Protein AF-A0A0D2MNH7-F1 (afdb_monomer_lite)

pLDDT: mean 77.69, std 18.6, range [32.16, 97.75]

Secondary structure (DSSP, 8-state):
-HHHHHHHGGGGSTT-TTHHHHHHHHHHHHHHHHHHHHHHHHHH--SSS--SSTTTTT--S---PPPPPPPPHHHHHHHHHTT---HHHHHHHHHHHHHHHHHHHHHHHHHHHHHHHHHHTTT-HHHHHHHHHHHHHHHHHHHHHHHHHHHHIIIII--HHHHHHHHHHHTTSPP-HHHHHHHHHHHHHHHHHTT--PPP------------------------

Sequence (224 aa):
MVAIAGCQLPRLCPGAPDQGYAQQRLEEARRDLLEFAAATVIACGHAGAPSPISAVALTPLDDRGPATPRADKAHWAHAVEQLVLEPHQEERLMAVLELSRARATRAAKEREALLRLCAERAGDAAAQEELVEEVGRVQRCYAAGNAACLLALYGSVFTAQQLAAFAVGSWPYAVSQTALLDVLLERRQQASGGQERPGGAHAAPAATGSDTTGTRGALAGGKH

Radius of gyration: 28.33 Å; chains: 1; bounding box: 70×68×80 Å

Foldseek 3Di:
DVVLCVVLVVCCDPPRPCNVVSVVSVVVVVVVVLVVVLVLLLQFDDPDDGPPSDVPRPDDDDPDDDDDDDDDLVLLLQLLVLLVFDPVLLVVLLVLLVVLVVLSVVLNVVLVVLVVVLVVCVVPPVSNVVSVVVNVVSSVSNSVSVSVSVCCCDVPRGDPSSVVSSCVSQPPHGRDSVSSNVSSVVVVVCVVVVVPPPDDPPPDPDDDDDDDDDDDDDDDDDDD

Organism: NCBI:txid145388

Structure (mmCIF, N/CA/C/O backbone):
data_AF-A0A0D2MNH7-F1
#
_entry.id   AF-A0A0D2MNH7-F1
#
loop_
_atom_site.group_PDB
_atom_site.id
_atom_site.type_symbol
_atom_site.label_atom_id
_atom_site.label_alt_id
_atom_site.label_comp_id
_atom_site.label_asym_id
_atom_site.label_entity_id
_atom_site.label_seq_id
_atom_site.pdbx_PDB_ins_code
_atom_site.Cartn_x
_atom_site.Cartn_y
_atom_site.Cartn_z
_atom_site.occupancy
_atom_site.B_iso_or_equiv
_atom_site.auth_seq_id
_atom_site.auth_comp_id
_atom_site.auth_asym_id
_atom_site.auth_atom_id
_atom_site.pdbx_PDB_model_num
ATOM 1 N N . MET A 1 1 ? 0.310 -21.380 14.085 1.00 52.34 1 MET A N 1
ATOM 2 C CA . MET A 1 1 ? 0.505 -20.249 15.024 1.00 52.34 1 MET A CA 1
ATOM 3 C C . MET A 1 1 ? -0.668 -20.008 15.970 1.00 52.34 1 MET A C 1
ATOM 5 O O . MET A 1 1 ? -0.408 -19.895 17.159 1.00 52.34 1 MET A O 1
ATOM 9 N N . VAL A 1 2 ? -1.930 -20.001 15.511 1.00 42.38 2 VAL A N 1
ATOM 10 C CA . VAL A 1 2 ? -3.120 -19.814 16.383 1.00 42.38 2 VAL A CA 1
ATOM 11 C C . VAL A 1 2 ? -3.150 -20.796 17.570 1.00 42.38 2 VAL A C 1
ATOM 13 O O . VAL A 1 2 ? -3.432 -20.398 18.696 1.00 42.38 2 VAL A O 1
ATOM 16 N N . ALA A 1 3 ? -2.733 -22.049 17.355 1.00 54.75 3 ALA A N 1
ATOM 17 C CA . ALA A 1 3 ? -2.627 -23.058 18.413 1.00 54.75 3 ALA A CA 1
ATOM 18 C C . ALA A 1 3 ? -1.533 -22.772 19.466 1.00 54.75 3 ALA A C 1
ATOM 20 O O . ALA A 1 3 ? -1.668 -23.184 20.610 1.00 54.75 3 ALA A O 1
ATOM 21 N N . ILE A 1 4 ? -0.457 -22.056 19.113 1.00 58.03 4 ILE A N 1
ATOM 22 C CA . ILE A 1 4 ? 0.627 -21.740 20.060 1.00 58.03 4 ILE A CA 1
ATOM 23 C C . ILE A 1 4 ? 0.182 -20.611 20.993 1.00 58.03 4 ILE A C 1
ATOM 25 O O . ILE A 1 4 ? 0.368 -20.718 22.199 1.00 58.03 4 ILE A O 1
ATOM 29 N N . ALA A 1 5 ? -0.476 -19.574 20.468 1.00 61.44 5 ALA A N 1
ATOM 30 C CA . ALA A 1 5 ? -0.979 -18.477 21.293 1.00 61.44 5 ALA A CA 1
ATOM 31 C C . ALA A 1 5 ? -2.037 -18.951 22.306 1.00 61.44 5 ALA A C 1
ATOM 33 O O . ALA A 1 5 ? -1.953 -18.609 23.483 1.00 61.44 5 ALA A O 1
ATOM 34 N N . GLY A 1 6 ? -2.974 -19.809 21.881 1.00 66.88 6 GLY A N 1
ATOM 35 C CA . GLY A 1 6 ? -4.031 -20.326 22.757 1.00 66.88 6 GLY A CA 1
ATOM 36 C C . GLY A 1 6 ? -3.514 -21.123 23.961 1.00 66.88 6 GLY A C 1
ATOM 37 O O . GLY A 1 6 ? -4.046 -20.987 25.058 1.00 66.88 6 GLY A O 1
ATOM 38 N N . CYS A 1 7 ? -2.443 -21.904 23.788 1.00 74.81 7 CYS A N 1
ATOM 39 C CA . CYS A 1 7 ? -1.886 -22.736 24.860 1.00 74.81 7 CYS A CA 1
ATOM 40 C C . CYS A 1 7 ? -0.933 -21.980 25.799 1.00 74.81 7 CYS A C 1
ATOM 42 O O . CYS A 1 7 ? -0.718 -22.418 26.928 1.00 74.81 7 CYS A O 1
ATOM 44 N N . GLN A 1 8 ? -0.327 -20.882 25.336 1.00 75.44 8 GLN A N 1
ATOM 45 C CA . GLN A 1 8 ? 0.697 -20.152 26.094 1.00 75.44 8 GLN A CA 1
ATOM 46 C C . GLN A 1 8 ? 0.121 -18.984 26.903 1.00 75.44 8 GLN A C 1
ATOM 48 O O . GLN A 1 8 ? 0.648 -18.669 27.965 1.00 75.44 8 GLN A O 1
ATOM 53 N N . LEU A 1 9 ? -0.986 -18.376 26.460 1.00 75.00 9 LEU A N 1
ATOM 54 C CA . LEU A 1 9 ? -1.601 -17.228 27.141 1.00 75.00 9 LEU A CA 1
ATOM 55 C C . LEU A 1 9 ? -1.977 -17.492 28.617 1.00 75.00 9 LEU A C 1
ATOM 57 O O . LEU A 1 9 ? -1.638 -16.652 29.449 1.00 75.00 9 LEU A O 1
ATOM 61 N N . PRO A 1 10 ? -2.576 -18.640 29.002 1.00 79.94 10 PRO A N 1
ATOM 62 C CA . PRO A 1 10 ? -2.857 -18.929 30.414 1.00 79.94 10 PRO A CA 1
ATOM 63 C C . PRO A 1 10 ? -1.594 -19.113 31.270 1.00 79.94 10 PRO A C 1
ATOM 65 O O . PRO A 1 10 ? -1.636 -18.956 32.487 1.00 79.94 10 PRO A O 1
ATOM 68 N N . ARG A 1 11 ? -0.458 -19.446 30.643 1.00 83.00 11 ARG A N 1
ATOM 69 C CA . ARG A 1 11 ? 0.826 -19.698 31.319 1.00 83.00 11 ARG A CA 1
ATOM 70 C C . ARG A 1 11 ? 1.630 -18.418 31.544 1.00 83.00 11 ARG A C 1
ATOM 72 O O . ARG A 1 11 ? 2.652 -18.457 32.214 1.00 83.00 11 ARG A O 1
ATOM 79 N N . LEU A 1 12 ? 1.155 -17.279 31.033 1.00 82.06 12 LEU A N 1
ATOM 80 C CA . LEU A 1 12 ? 1.737 -15.962 31.299 1.00 82.06 12 LEU A CA 1
ATOM 81 C C . LEU A 1 12 ? 1.262 -15.332 32.617 1.00 82.06 12 LEU A C 1
ATOM 83 O O . LEU A 1 12 ? 1.739 -14.255 32.980 1.00 82.06 12 LEU A O 1
ATOM 87 N N . CYS A 1 13 ? 0.326 -15.964 33.331 1.00 86.06 13 CYS A N 1
ATOM 88 C CA . CYS A 1 13 ? -0.167 -15.449 34.602 1.00 86.06 13 CYS A CA 1
ATOM 89 C C . CYS A 1 13 ? 0.952 -15.400 35.664 1.00 86.06 13 CYS A C 1
ATOM 91 O O . CYS A 1 13 ? 1.749 -16.340 35.755 1.00 86.06 13 CYS A O 1
ATOM 93 N N . PRO A 1 14 ? 1.001 -14.347 36.504 1.00 79.94 14 PRO A N 1
ATOM 94 C CA . PRO A 1 14 ? 1.963 -14.263 37.598 1.00 79.94 14 PRO A CA 1
ATOM 95 C C . PRO A 1 14 ? 1.881 -15.490 38.512 1.00 79.94 14 PRO A C 1
ATOM 97 O O . PRO A 1 14 ? 0.806 -15.831 39.004 1.00 79.94 14 PRO A O 1
ATOM 100 N N . GLY A 1 15 ? 3.019 -16.151 38.735 1.00 81.44 15 GLY A N 1
ATOM 101 C CA . GLY A 1 15 ? 3.108 -17.354 39.571 1.00 81.44 15 GLY A CA 1
ATOM 102 C C . GLY A 1 15 ? 2.920 -18.678 38.824 1.00 81.44 15 GLY A C 1
ATOM 103 O O . GLY A 1 15 ? 3.016 -19.734 39.448 1.00 81.44 15 GLY A O 1
ATOM 104 N N . ALA A 1 16 ? 2.702 -18.657 37.504 1.00 86.00 16 ALA A N 1
ATOM 105 C CA . ALA A 1 16 ? 2.767 -19.872 36.702 1.00 86.00 16 ALA A CA 1
ATOM 106 C C . ALA A 1 16 ? 4.207 -20.434 36.707 1.00 86.00 16 ALA A C 1
ATOM 108 O O . ALA A 1 16 ? 5.161 -19.678 36.498 1.00 86.00 16 ALA A O 1
ATOM 109 N N . PRO A 1 17 ? 4.389 -21.752 36.914 1.00 85.94 17 PRO A N 1
ATOM 110 C CA . PRO A 1 17 ? 5.711 -22.357 37.091 1.00 85.94 17 PRO A CA 1
ATOM 111 C C . PRO A 1 17 ? 6.626 -22.230 35.863 1.00 85.94 17 PRO A C 1
ATOM 113 O O . PRO A 1 17 ? 7.837 -22.375 35.993 1.00 85.94 17 PRO A O 1
ATOM 116 N N . ASP A 1 18 ? 6.075 -21.942 34.681 1.00 88.19 18 ASP A N 1
ATOM 117 C CA . ASP A 1 18 ? 6.819 -21.837 33.426 1.00 88.19 18 ASP A CA 1
ATOM 118 C C . ASP A 1 18 ? 6.580 -20.524 32.656 1.00 88.19 18 ASP A C 1
ATOM 120 O O . ASP A 1 18 ? 6.770 -20.463 31.441 1.00 88.19 18 ASP A O 1
ATOM 124 N N . GLN A 1 19 ? 6.223 -19.449 33.366 1.00 83.88 19 GLN A N 1
ATOM 125 C CA . GLN A 1 19 ? 5.936 -18.130 32.786 1.00 83.88 19 GLN A CA 1
ATOM 126 C C . GLN A 1 19 ? 7.031 -17.628 31.827 1.00 83.88 19 GLN A C 1
ATOM 128 O O . GLN A 1 19 ? 6.729 -17.181 30.719 1.00 83.88 19 GLN A O 1
ATOM 133 N N . GLY A 1 20 ? 8.305 -17.732 32.224 1.00 81.19 20 GLY A N 1
ATOM 134 C CA . GLY A 1 20 ? 9.431 -17.277 31.398 1.00 81.19 20 GLY A CA 1
ATOM 135 C C . GLY A 1 20 ? 9.568 -18.058 30.087 1.00 81.19 20 GLY A C 1
ATOM 136 O O . GLY A 1 20 ? 9.824 -17.470 29.038 1.00 81.19 20 GLY A O 1
ATOM 137 N N . TYR A 1 21 ? 9.316 -19.369 30.120 1.00 78.25 21 TYR A N 1
ATOM 138 C CA . TYR A 1 21 ? 9.342 -20.215 28.926 1.00 78.25 21 TYR A CA 1
ATOM 139 C C . TYR A 1 21 ? 8.172 -19.894 27.986 1.00 78.25 21 TYR A C 1
ATOM 141 O O . TYR A 1 21 ? 8.364 -19.760 26.777 1.00 78.25 21 TYR A O 1
ATOM 149 N N . ALA A 1 22 ? 6.968 -19.701 28.533 1.00 72.75 22 ALA A N 1
ATOM 150 C CA . ALA A 1 22 ? 5.792 -19.303 27.761 1.00 72.75 22 ALA A CA 1
ATOM 151 C C . ALA A 1 22 ? 5.985 -17.940 27.071 1.00 72.75 22 ALA A C 1
ATOM 153 O O . ALA A 1 22 ? 5.623 -17.783 25.901 1.00 72.75 22 ALA A O 1
ATOM 154 N N . GLN A 1 23 ? 6.610 -16.978 27.759 1.00 75.31 23 GLN A N 1
ATOM 155 C CA . GLN A 1 23 ? 6.944 -15.673 27.190 1.00 75.31 23 GLN A CA 1
ATOM 156 C C . GLN A 1 23 ? 7.953 -15.793 26.043 1.00 75.31 23 GLN A C 1
ATOM 158 O O . GLN A 1 23 ? 7.691 -15.284 24.954 1.00 75.31 23 GLN A O 1
ATOM 163 N N . GLN A 1 24 ? 9.054 -16.521 26.244 1.00 76.81 24 GLN A N 1
ATOM 164 C CA . GLN A 1 24 ? 10.057 -16.736 25.200 1.00 76.81 24 GLN A CA 1
ATOM 165 C C . GLN A 1 24 ? 9.444 -17.391 23.951 1.00 76.81 24 GLN A C 1
ATOM 167 O O . GLN A 1 24 ? 9.676 -16.946 22.829 1.00 76.81 24 GLN A O 1
ATOM 172 N N . ARG A 1 25 ? 8.590 -18.404 24.138 1.00 73.88 25 ARG A N 1
ATOM 173 C CA . ARG A 1 25 ? 7.890 -19.096 23.044 1.00 73.88 25 ARG A CA 1
ATOM 174 C C . ARG A 1 25 ? 6.949 -18.181 22.259 1.00 73.88 25 ARG A C 1
ATOM 176 O O . ARG A 1 25 ? 6.804 -18.348 21.048 1.00 73.88 25 ARG A O 1
ATOM 183 N N . LEU 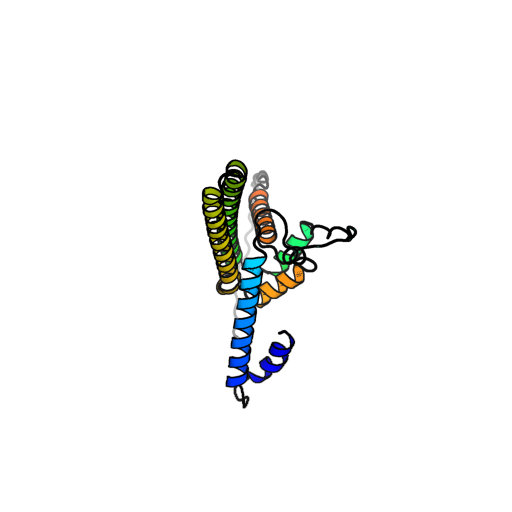A 1 26 ? 6.295 -17.234 22.929 1.00 71.75 26 LEU A N 1
ATOM 184 C CA . LEU A 1 26 ? 5.451 -16.229 22.279 1.00 71.75 26 LEU A CA 1
ATOM 185 C C . LEU A 1 26 ? 6.279 -15.179 21.531 1.00 71.75 26 LEU A C 1
ATOM 187 O O . LEU A 1 26 ? 5.879 -14.761 20.446 1.00 71.75 26 LEU A O 1
ATOM 191 N N . GLU A 1 27 ? 7.431 -14.780 22.068 1.00 69.25 27 GLU A N 1
ATOM 192 C CA . GLU A 1 27 ? 8.361 -13.864 21.400 1.00 69.25 27 GLU A CA 1
ATOM 193 C C . GLU A 1 27 ? 8.995 -14.491 20.150 1.00 69.25 27 GLU A C 1
ATOM 195 O O . GLU A 1 27 ? 9.069 -13.831 19.113 1.00 69.25 27 GLU A O 1
ATOM 200 N N . GLU A 1 28 ? 9.379 -15.768 20.210 1.00 67.88 28 GLU A N 1
ATOM 201 C CA . GLU A 1 28 ? 9.834 -16.551 19.052 1.00 67.88 28 GLU A CA 1
ATOM 202 C C . GLU A 1 28 ? 8.734 -16.647 17.989 1.00 67.88 28 GLU A C 1
ATOM 204 O O . GLU A 1 28 ? 8.941 -16.236 16.852 1.00 67.88 28 GLU A O 1
ATOM 209 N N . ALA A 1 29 ? 7.520 -17.064 18.366 1.00 66.50 29 ALA A N 1
ATOM 210 C CA . ALA A 1 29 ? 6.401 -17.149 17.426 1.00 66.50 29 ALA A CA 1
ATOM 211 C C . ALA A 1 29 ? 6.033 -15.783 16.814 1.00 66.50 29 ALA A C 1
ATOM 213 O O . ALA A 1 29 ? 5.638 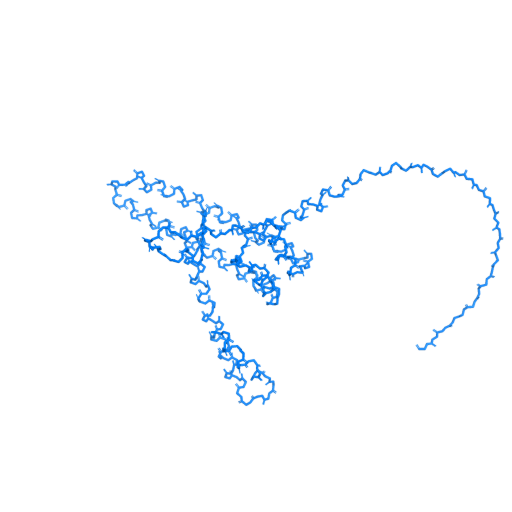-15.705 15.651 1.00 66.50 29 ALA A O 1
ATOM 214 N N . ARG A 1 30 ? 6.168 -14.691 17.579 1.00 71.38 30 ARG A N 1
ATOM 215 C CA . ARG A 1 30 ? 6.002 -13.323 17.075 1.00 71.38 30 ARG A CA 1
ATOM 216 C C . ARG A 1 30 ? 7.098 -12.964 16.074 1.00 71.38 30 ARG A C 1
ATOM 218 O O . ARG A 1 30 ? 6.784 -12.337 15.066 1.00 71.38 30 ARG A O 1
ATOM 225 N N . ARG A 1 31 ? 8.356 -13.324 16.340 1.00 65.38 31 ARG A N 1
ATOM 226 C CA . ARG A 1 31 ? 9.476 -13.100 15.416 1.00 65.38 31 ARG A CA 1
ATOM 227 C C . ARG A 1 31 ? 9.240 -13.840 14.102 1.00 65.38 31 ARG A C 1
ATOM 229 O O . ARG A 1 31 ? 9.293 -13.198 13.062 1.00 65.38 31 ARG A O 1
ATOM 236 N N . ASP A 1 32 ? 8.853 -15.110 14.167 1.00 63.00 32 ASP A N 1
ATOM 237 C CA . ASP A 1 32 ? 8.551 -15.938 12.994 1.00 63.00 32 ASP A CA 1
ATOM 238 C C . ASP A 1 32 ? 7.361 -15.386 12.192 1.00 63.00 32 ASP A C 1
ATOM 240 O O . ASP A 1 32 ? 7.393 -15.338 10.964 1.00 63.00 32 ASP A O 1
ATOM 244 N N . LEU A 1 33 ? 6.304 -14.916 12.871 1.00 64.31 33 LEU A N 1
ATOM 245 C CA . LEU A 1 33 ? 5.170 -14.247 12.224 1.00 64.31 33 LEU A CA 1
ATOM 246 C C . LEU A 1 33 ? 5.612 -12.966 11.515 1.00 64.31 33 LEU A C 1
ATOM 248 O O . LEU A 1 33 ? 5.167 -12.702 10.403 1.00 64.31 33 LEU A O 1
ATOM 252 N N . LEU A 1 34 ? 6.445 -12.152 12.166 1.00 57.75 34 LEU A N 1
ATOM 253 C CA . LEU A 1 34 ? 6.943 -10.900 11.603 1.00 57.75 34 LEU A CA 1
ATOM 254 C C . LEU A 1 34 ? 7.886 -11.153 10.430 1.00 57.75 34 LEU A C 1
ATOM 256 O O . LEU A 1 34 ? 7.819 -10.422 9.448 1.00 57.75 34 LEU A O 1
ATOM 260 N N . GLU A 1 35 ? 8.710 -12.193 10.498 1.00 59.66 35 GLU A N 1
ATOM 261 C CA . GLU A 1 35 ? 9.570 -12.630 9.404 1.00 59.66 35 GLU A CA 1
ATOM 262 C C . GLU A 1 35 ? 8.740 -13.144 8.224 1.00 59.66 35 GLU A C 1
ATOM 264 O O . GLU A 1 35 ? 8.934 -12.700 7.095 1.00 59.66 35 GLU A O 1
ATOM 269 N N . PHE A 1 36 ? 7.733 -13.982 8.480 1.00 61.50 36 PHE A N 1
ATOM 270 C CA . PHE A 1 36 ? 6.794 -14.449 7.462 1.00 61.50 36 PHE A CA 1
ATOM 271 C C . PHE A 1 36 ? 5.981 -13.300 6.853 1.00 61.50 36 PHE A C 1
ATOM 273 O O . PHE A 1 36 ? 5.804 -13.237 5.637 1.00 61.50 36 PHE A O 1
ATOM 280 N N . ALA A 1 37 ? 5.501 -12.364 7.671 1.00 56.50 37 ALA A N 1
ATOM 281 C CA . ALA A 1 37 ? 4.783 -11.183 7.212 1.00 56.50 37 ALA A CA 1
ATOM 282 C C . ALA A 1 37 ? 5.700 -10.267 6.395 1.00 56.50 37 ALA A C 1
ATOM 284 O O . ALA A 1 37 ? 5.283 -9.792 5.346 1.00 56.50 37 ALA A O 1
ATOM 285 N N . ALA A 1 38 ? 6.952 -10.068 6.814 1.00 51.81 38 ALA A N 1
ATOM 286 C CA . ALA A 1 38 ? 7.948 -9.324 6.053 1.00 51.81 38 ALA A CA 1
ATOM 287 C C . ALA A 1 38 ? 8.242 -10.010 4.714 1.00 51.81 38 ALA A C 1
ATOM 289 O O . ALA A 1 38 ? 8.193 -9.350 3.681 1.00 51.81 38 ALA A O 1
ATOM 290 N N . ALA A 1 39 ? 8.447 -11.328 4.700 1.00 54.47 39 ALA A N 1
ATOM 291 C CA . ALA A 1 39 ? 8.645 -12.111 3.484 1.00 54.47 39 ALA A CA 1
ATOM 292 C C . ALA A 1 39 ? 7.428 -12.027 2.551 1.00 54.47 39 ALA A C 1
ATOM 294 O O . ALA A 1 39 ? 7.579 -11.811 1.352 1.00 54.47 39 ALA A O 1
ATOM 295 N N . THR A 1 40 ? 6.216 -12.100 3.102 1.00 53.66 40 THR A N 1
ATOM 296 C CA . THR A 1 40 ? 4.964 -11.969 2.344 1.00 53.66 40 THR A CA 1
ATOM 297 C C . THR A 1 40 ? 4.805 -10.558 1.782 1.00 53.66 40 THR A C 1
ATOM 299 O O . THR A 1 40 ? 4.436 -10.394 0.626 1.00 53.66 40 THR A O 1
ATOM 302 N N . VAL A 1 41 ? 5.133 -9.525 2.559 1.00 51.56 41 VAL A N 1
ATOM 303 C CA . VAL A 1 41 ? 5.097 -8.116 2.139 1.00 51.56 41 VAL A CA 1
ATOM 304 C C . VAL A 1 41 ? 6.136 -7.825 1.055 1.00 51.56 41 VAL A C 1
ATOM 306 O O . VAL A 1 41 ? 5.831 -7.117 0.096 1.00 51.56 41 VAL A O 1
ATOM 309 N N . ILE A 1 42 ? 7.336 -8.396 1.178 1.00 51.78 42 ILE A N 1
ATOM 310 C CA . ILE A 1 42 ? 8.411 -8.304 0.185 1.00 51.78 42 ILE A CA 1
ATOM 311 C C . ILE A 1 42 ? 8.008 -9.035 -1.105 1.00 51.78 42 ILE A C 1
ATOM 313 O O . ILE A 1 42 ? 8.175 -8.480 -2.190 1.00 51.78 42 ILE A O 1
ATOM 317 N N . ALA A 1 43 ? 7.420 -10.230 -0.999 1.00 51.50 43 ALA A N 1
ATOM 318 C CA . ALA A 1 43 ? 7.007 -11.043 -2.144 1.00 51.50 43 ALA A CA 1
ATOM 319 C C . ALA A 1 43 ? 5.748 -10.507 -2.857 1.00 51.50 43 ALA A C 1
ATOM 321 O O . ALA A 1 43 ? 5.633 -10.604 -4.076 1.00 51.50 43 ALA A O 1
ATOM 322 N N . CYS A 1 44 ? 4.805 -9.906 -2.126 1.00 48.66 44 CYS A N 1
ATOM 323 C CA . CYS A 1 44 ? 3.494 -9.503 -2.654 1.00 48.66 44 CYS A CA 1
ATOM 324 C C . CYS A 1 44 ? 3.404 -8.027 -3.074 1.00 48.66 44 CYS A C 1
ATOM 326 O O . CYS A 1 44 ? 2.356 -7.576 -3.542 1.00 48.66 44 CYS A O 1
ATOM 328 N N . GLY A 1 45 ? 4.473 -7.252 -2.898 1.00 50.66 45 GLY A N 1
ATOM 329 C CA . GLY A 1 45 ? 4.483 -5.813 -3.122 1.00 50.66 45 GLY A CA 1
ATOM 330 C C . GLY A 1 45 ? 4.561 -5.387 -4.595 1.00 50.66 45 GLY A C 1
ATOM 331 O O . GLY A 1 45 ? 5.587 -4.862 -5.012 1.00 50.66 45 GLY A O 1
ATOM 332 N N . HIS A 1 46 ? 3.508 -5.570 -5.396 1.00 51.59 46 HIS A N 1
ATOM 333 C CA . HIS A 1 46 ? 3.424 -4.994 -6.748 1.00 51.59 46 HIS A CA 1
ATOM 334 C C . HIS A 1 46 ? 2.537 -3.741 -6.777 1.00 51.59 46 HIS A C 1
ATOM 336 O O . HIS A 1 46 ? 1.342 -3.795 -6.500 1.00 51.59 46 HIS A O 1
ATOM 342 N N . ALA A 1 47 ? 3.109 -2.604 -7.183 1.00 51.50 47 ALA A N 1
ATOM 343 C CA . ALA A 1 47 ? 2.352 -1.388 -7.463 1.00 51.50 47 ALA A CA 1
ATOM 344 C C . ALA A 1 47 ? 1.683 -1.475 -8.851 1.00 51.50 47 ALA A C 1
ATOM 346 O O . ALA A 1 47 ? 2.350 -1.259 -9.858 1.00 51.50 47 ALA A O 1
ATOM 347 N N . GLY A 1 48 ? 0.395 -1.826 -8.927 1.00 48.53 48 GLY A N 1
ATOM 348 C CA . GLY A 1 48 ? -0.403 -1.626 -10.151 1.00 48.53 48 GLY A CA 1
ATOM 349 C C . GLY A 1 48 ? -1.527 -2.630 -10.438 1.00 48.53 48 GLY A C 1
ATOM 350 O O . GLY A 1 48 ? -2.479 -2.257 -11.114 1.00 48.53 48 GLY A O 1
ATOM 351 N N . ALA A 1 49 ? -1.469 -3.861 -9.920 1.00 43.59 49 ALA A N 1
ATOM 352 C CA . ALA A 1 49 ? -2.536 -4.875 -10.011 1.00 43.59 49 ALA A CA 1
ATOM 353 C C . ALA A 1 49 ? -2.289 -5.997 -8.969 1.00 43.59 49 ALA A C 1
ATOM 355 O O . ALA A 1 49 ? -1.166 -6.110 -8.478 1.00 43.59 49 ALA A O 1
ATOM 356 N N . PRO A 1 50 ? -3.317 -6.762 -8.549 1.00 43.59 50 PRO A N 1
ATOM 357 C CA . PRO A 1 50 ? -3.428 -7.261 -7.181 1.00 43.59 50 PRO A CA 1
ATOM 358 C C . PRO A 1 50 ? -2.490 -8.427 -6.875 1.00 43.59 50 PRO A C 1
ATOM 360 O O . PRO A 1 50 ? -2.290 -9.324 -7.686 1.00 43.59 50 PRO A O 1
ATOM 363 N N . SER A 1 51 ? -2.033 -8.485 -5.627 1.00 43.12 51 SER A N 1
ATOM 364 C CA . SER A 1 51 ? -1.657 -9.747 -5.000 1.00 43.12 51 SER A CA 1
ATOM 365 C C . SER A 1 51 ? -2.908 -10.398 -4.383 1.00 43.12 51 SER A C 1
ATOM 367 O O . SER A 1 51 ? -3.464 -9.849 -3.433 1.00 43.12 51 SER A O 1
ATOM 369 N N . PRO A 1 52 ? -3.324 -11.579 -4.863 1.00 50.06 52 PRO A N 1
ATOM 370 C CA . PRO A 1 52 ? -4.141 -12.521 -4.078 1.00 50.06 52 PRO A CA 1
ATOM 371 C C . PRO A 1 52 ? -3.373 -13.359 -3.010 1.00 50.06 52 PRO A C 1
ATOM 373 O O . PRO A 1 52 ? -3.686 -14.520 -2.818 1.00 50.06 52 PRO A O 1
ATOM 376 N N . ILE A 1 53 ? -2.352 -12.824 -2.318 1.00 42.34 53 ILE A N 1
ATOM 377 C CA . ILE A 1 53 ? -1.084 -13.516 -1.925 1.00 42.34 53 ILE A CA 1
ATOM 378 C C . ILE A 1 53 ? -0.266 -13.820 -3.194 1.00 42.34 53 ILE A C 1
ATOM 380 O O . ILE A 1 53 ? 0.187 -14.919 -3.478 1.00 42.34 53 ILE A O 1
ATOM 384 N N . SER A 1 54 ? -0.114 -12.790 -4.030 1.00 44.72 54 SER A N 1
ATOM 385 C CA . SER A 1 54 ? 0.509 -12.817 -5.364 1.00 44.72 54 SER A CA 1
ATOM 386 C C . SER A 1 54 ? -0.135 -13.813 -6.345 1.00 44.72 54 SER A C 1
ATOM 388 O O . SER A 1 54 ? 0.542 -14.587 -6.992 1.00 44.72 54 SER A O 1
ATOM 390 N N . ALA A 1 55 ? -1.468 -13.845 -6.428 1.00 45.38 55 ALA A N 1
ATOM 391 C CA . ALA A 1 55 ? -2.252 -14.694 -7.350 1.00 45.38 55 ALA A CA 1
ATOM 392 C C . ALA A 1 55 ? -2.013 -16.212 -7.226 1.00 45.38 55 ALA A C 1
ATOM 394 O O . ALA A 1 55 ? -2.343 -16.955 -8.140 1.00 45.38 55 ALA A O 1
ATOM 395 N N . VAL A 1 56 ? -1.529 -16.685 -6.068 1.00 41.06 56 VAL A N 1
ATOM 396 C CA . VAL A 1 56 ? -0.944 -18.031 -5.895 1.00 41.06 56 VAL A CA 1
ATOM 397 C C . VAL A 1 56 ? 0.379 -18.130 -6.675 1.00 41.06 56 VAL A C 1
ATOM 399 O O . VAL A 1 56 ? 0.532 -18.909 -7.609 1.00 41.06 56 VAL A O 1
ATOM 402 N N . ALA A 1 57 ? 1.323 -17.274 -6.270 1.00 36.28 57 ALA A N 1
ATOM 403 C CA . ALA A 1 57 ? 2.759 -17.183 -6.559 1.00 36.28 57 ALA A CA 1
ATOM 404 C C . ALA A 1 57 ? 3.268 -17.214 -8.014 1.00 36.28 57 ALA A C 1
ATOM 406 O O . ALA A 1 57 ? 4.227 -16.504 -8.289 1.00 36.28 57 ALA A O 1
ATOM 407 N N . LEU A 1 58 ? 2.723 -17.994 -8.945 1.00 35.56 58 LEU A N 1
ATOM 408 C CA . LEU A 1 58 ? 3.319 -18.191 -10.276 1.00 35.56 58 LEU A CA 1
ATOM 409 C C . LEU A 1 58 ? 2.300 -18.551 -11.384 1.00 35.56 58 LEU A C 1
ATOM 411 O O . LEU A 1 58 ? 2.671 -18.444 -12.545 1.00 35.56 58 LEU A O 1
ATOM 415 N N . THR A 1 59 ? 1.035 -18.888 -11.058 1.00 44.00 59 THR A N 1
ATOM 416 C CA . THR A 1 59 ? -0.039 -19.460 -11.939 1.00 44.00 59 THR A CA 1
ATOM 417 C C . THR A 1 59 ? 0.390 -20.711 -12.743 1.00 44.00 59 THR A C 1
ATOM 419 O O . THR A 1 59 ? 1.437 -20.656 -13.377 1.00 44.00 59 THR A O 1
ATOM 422 N N . PRO A 1 60 ? -0.369 -21.844 -12.805 1.00 40.09 60 PRO A N 1
ATOM 423 C CA . PRO A 1 60 ? -0.809 -22.258 -14.160 1.00 40.09 60 PRO A CA 1
ATOM 424 C C . PRO A 1 60 ? -2.057 -23.185 -14.355 1.00 40.09 60 PRO A C 1
ATOM 426 O O . PRO A 1 60 ? -2.237 -24.179 -13.656 1.00 40.09 60 PRO A O 1
ATOM 429 N N . LEU A 1 61 ? -2.755 -22.941 -15.484 1.00 40.72 61 LEU A N 1
ATOM 430 C CA . LEU A 1 61 ? -3.029 -23.869 -16.618 1.00 40.72 61 LEU A CA 1
ATOM 431 C C . LEU A 1 61 ? -4.433 -24.436 -16.926 1.00 40.72 61 LEU A C 1
ATOM 433 O O . LEU A 1 61 ? -4.563 -24.999 -18.006 1.00 40.72 61 LEU A O 1
ATOM 437 N N . ASP A 1 62 ? -5.486 -24.198 -16.136 1.00 32.16 62 ASP A N 1
ATOM 438 C CA . ASP A 1 62 ? -6.877 -24.431 -16.589 1.00 32.16 62 ASP A CA 1
ATOM 439 C C . ASP A 1 62 ? -7.776 -23.224 -16.260 1.00 32.16 62 ASP A C 1
ATOM 441 O O . ASP A 1 62 ? -8.108 -22.914 -15.117 1.00 32.16 62 ASP A O 1
ATOM 445 N N . ASP A 1 63 ? -8.148 -22.509 -17.311 1.00 42.09 63 ASP A N 1
ATOM 446 C CA . ASP A 1 63 ? -8.566 -21.106 -17.366 1.00 42.09 63 ASP A CA 1
ATOM 447 C C . ASP A 1 63 ? -10.016 -20.820 -16.887 1.00 42.09 63 ASP A C 1
ATOM 449 O O . ASP A 1 63 ? -10.803 -20.205 -17.609 1.00 42.09 63 ASP A O 1
ATOM 453 N N . ARG A 1 64 ? -10.460 -21.328 -15.720 1.00 47.16 64 ARG A N 1
ATOM 454 C CA . ARG A 1 64 ? -11.898 -21.264 -15.327 1.00 47.16 64 ARG A CA 1
ATOM 455 C C . ARG A 1 64 ? -12.233 -20.966 -13.859 1.00 47.16 64 ARG A C 1
ATOM 457 O O . ARG A 1 64 ? -13.302 -21.350 -13.383 1.00 47.16 64 ARG A O 1
ATOM 464 N N . GLY A 1 65 ? -11.385 -20.252 -13.126 1.00 53.75 65 GLY A N 1
ATOM 465 C CA . GLY A 1 65 ? -11.805 -19.684 -11.838 1.00 53.75 65 GLY A CA 1
ATOM 466 C C . GLY A 1 65 ? -12.729 -18.473 -12.047 1.00 53.75 65 GLY A C 1
ATOM 467 O O . GLY A 1 65 ? -12.366 -17.593 -12.830 1.00 53.75 65 GLY A O 1
ATOM 468 N N . PRO A 1 66 ? -13.899 -18.364 -11.382 1.00 56.97 66 PRO A N 1
ATOM 469 C CA . PRO A 1 66 ? -14.662 -17.121 -11.410 1.00 56.97 66 PRO A CA 1
ATOM 470 C C . PRO A 1 66 ? -13.801 -16.003 -10.816 1.00 56.97 66 PRO A C 1
ATOM 472 O O . PRO A 1 66 ? -13.205 -16.170 -9.749 1.00 56.97 66 PRO A O 1
ATOM 475 N N . ALA A 1 67 ? -13.720 -14.871 -11.519 1.00 63.00 67 ALA A N 1
ATOM 476 C CA . ALA A 1 67 ? -13.009 -13.697 -11.035 1.00 63.00 67 ALA A CA 1
ATOM 477 C C . ALA A 1 67 ? -13.488 -13.367 -9.616 1.00 63.00 67 ALA A C 1
ATOM 479 O O . ALA A 1 67 ? -14.693 -13.278 -9.372 1.00 63.00 67 ALA A O 1
ATOM 480 N N . THR A 1 68 ? -12.554 -13.204 -8.678 1.00 58.62 68 THR A N 1
ATOM 481 C CA . THR A 1 68 ? -12.904 -12.839 -7.306 1.00 58.62 68 THR A CA 1
ATOM 482 C C . THR A 1 68 ? -13.659 -11.506 -7.362 1.00 58.62 68 THR A C 1
ATOM 484 O O . THR A 1 68 ? -13.114 -10.534 -7.902 1.00 58.62 6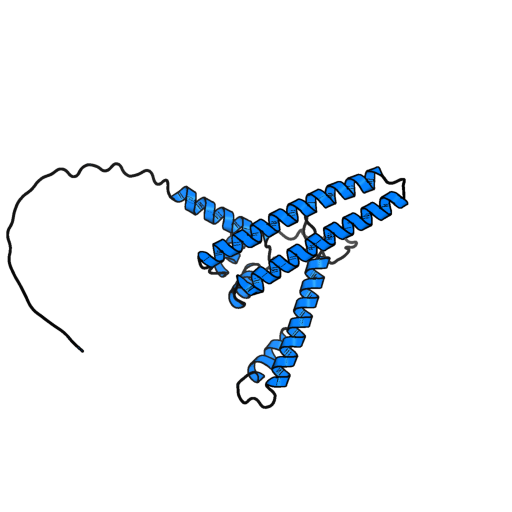8 THR A O 1
ATOM 487 N N . PRO A 1 69 ? -14.917 -11.439 -6.888 1.00 75.75 69 PRO A N 1
ATOM 488 C CA . PRO A 1 69 ? -15.722 -10.232 -7.017 1.00 75.75 69 PRO A CA 1
ATOM 489 C C . PRO A 1 69 ? -15.016 -9.098 -6.286 1.00 75.75 69 PRO A C 1
ATOM 491 O O . PRO A 1 69 ? -14.596 -9.281 -5.150 1.00 75.75 69 PRO A O 1
ATOM 494 N N . ARG A 1 70 ? -14.848 -7.936 -6.919 1.00 78.62 70 ARG A N 1
ATOM 495 C CA . ARG A 1 70 ? -14.220 -6.787 -6.254 1.00 78.62 70 ARG A CA 1
ATOM 496 C C . ARG A 1 70 ? -15.089 -6.345 -5.076 1.00 78.62 70 ARG A C 1
ATOM 498 O O . ARG A 1 70 ? -16.296 -6.205 -5.242 1.00 78.62 70 ARG A O 1
ATOM 505 N N . ALA A 1 71 ? -14.460 -6.106 -3.928 1.00 84.12 71 ALA A N 1
ATOM 506 C CA . ALA A 1 71 ? -15.116 -5.483 -2.785 1.00 84.12 71 ALA A CA 1
ATOM 507 C C . ALA A 1 71 ? -15.671 -4.114 -3.193 1.00 84.12 71 ALA A C 1
ATOM 509 O O . ALA A 1 71 ? -14.953 -3.315 -3.807 1.00 84.12 71 ALA A O 1
ATOM 510 N N . ASP A 1 72 ? -16.931 -3.851 -2.865 1.00 91.50 72 ASP A N 1
ATOM 511 C CA . ASP A 1 72 ? -17.525 -2.540 -3.083 1.00 91.50 72 ASP A CA 1
ATOM 512 C C . ASP A 1 72 ? -17.075 -1.537 -2.006 1.00 91.50 72 ASP A C 1
ATOM 514 O O . ASP A 1 72 ? -16.365 -1.863 -1.050 1.00 91.50 72 ASP A O 1
ATOM 518 N N . LYS A 1 73 ? -17.454 -0.269 -2.181 1.00 92.62 73 LYS A N 1
ATOM 519 C CA . LYS A 1 73 ? -17.110 0.778 -1.210 1.00 92.62 73 LYS A CA 1
ATOM 520 C C . LYS A 1 73 ? -17.789 0.563 0.145 1.00 92.62 73 LYS A C 1
ATOM 522 O O . LYS A 1 73 ? -17.197 0.904 1.164 1.00 92.62 73 LYS A O 1
ATOM 527 N N . ALA A 1 74 ? -19.000 0.003 0.159 1.00 95.69 74 AL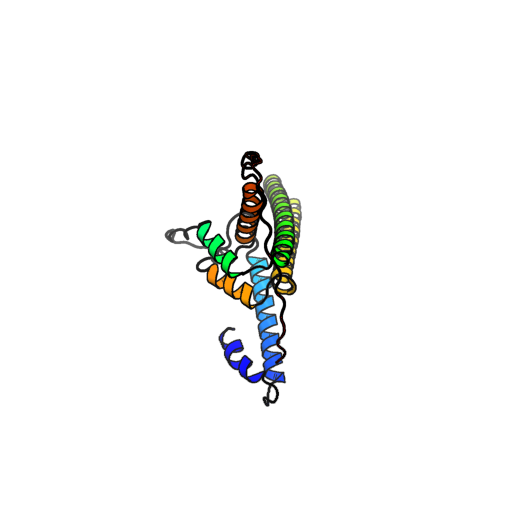A A N 1
ATOM 528 C CA . ALA A 1 74 ? -19.760 -0.233 1.384 1.00 95.69 74 ALA A CA 1
ATOM 529 C C . ALA A 1 74 ? -19.061 -1.261 2.286 1.00 95.69 74 ALA A C 1
ATOM 531 O O . ALA A 1 74 ? -18.971 -1.052 3.495 1.00 95.69 74 ALA A O 1
ATOM 532 N N . HIS A 1 75 ? -18.484 -2.309 1.694 1.00 94.94 75 HIS A N 1
ATOM 533 C CA . HIS A 1 75 ? -17.658 -3.299 2.381 1.00 94.94 75 HIS A CA 1
ATOM 534 C C . HIS A 1 75 ? -16.485 -2.647 3.116 1.00 94.94 75 HIS A C 1
ATOM 536 O O . HIS A 1 75 ? -16.292 -2.852 4.314 1.00 94.94 75 HIS A O 1
ATOM 542 N N . TRP A 1 76 ? -15.714 -1.807 2.419 1.00 95.88 76 TRP A N 1
ATOM 543 C CA . TRP A 1 76 ? -14.574 -1.129 3.034 1.00 95.88 76 TRP A CA 1
ATOM 544 C C . TRP A 1 76 ? -14.998 -0.093 4.068 1.00 95.88 76 TRP A C 1
ATOM 546 O O . TRP A 1 76 ? -14.359 -0.002 5.112 1.00 95.88 76 TRP A O 1
ATOM 556 N N . ALA A 1 77 ? -16.086 0.641 3.830 1.00 97.75 77 ALA A N 1
ATOM 557 C CA . ALA A 1 77 ? -16.642 1.552 4.824 1.00 97.75 77 ALA A CA 1
ATOM 558 C C . ALA A 1 77 ? -16.974 0.807 6.126 1.00 97.75 77 ALA A C 1
ATOM 560 O O . ALA A 1 77 ? -16.501 1.215 7.186 1.00 97.75 77 ALA A O 1
ATOM 561 N N . HIS A 1 78 ? -17.668 -0.331 6.031 1.00 97.38 78 HIS A N 1
ATOM 562 C CA . HIS A 1 78 ? -17.979 -1.186 7.175 1.00 97.38 78 HIS A CA 1
ATOM 563 C C . HIS A 1 78 ? -16.716 -1.679 7.897 1.00 97.38 78 HIS A C 1
ATOM 565 O O . HIS A 1 78 ? -16.629 -1.578 9.121 1.00 97.38 78 HIS A O 1
ATOM 571 N N . ALA A 1 79 ? -15.711 -2.164 7.159 1.00 95.25 79 ALA A N 1
ATOM 572 C CA . ALA A 1 79 ? -14.450 -2.617 7.747 1.00 95.25 79 ALA A CA 1
ATOM 573 C C . ALA A 1 79 ? -13.742 -1.493 8.525 1.00 95.25 79 ALA A C 1
ATOM 575 O O . ALA A 1 79 ? -13.251 -1.717 9.631 1.00 95.25 79 ALA A O 1
ATOM 576 N N . VAL A 1 80 ? -13.722 -0.272 7.980 1.00 97.31 80 VAL A N 1
ATOM 577 C CA . VAL A 1 80 ? -13.117 0.902 8.630 1.00 97.31 80 VAL A CA 1
ATOM 578 C C . VAL A 1 80 ? -13.923 1.363 9.848 1.00 97.31 80 VAL A C 1
ATOM 580 O O . VAL A 1 80 ? -13.334 1.842 10.812 1.00 97.31 80 VAL A O 1
ATOM 583 N N . GLU A 1 81 ? -15.248 1.201 9.868 1.00 97.69 81 GLU A N 1
ATOM 584 C CA . GLU A 1 81 ? -16.067 1.469 11.066 1.00 97.69 81 GLU A CA 1
ATOM 585 C C . GLU A 1 81 ? -15.671 0.589 12.254 1.00 97.69 81 GLU A C 1
ATOM 587 O O . GLU A 1 81 ? -15.649 1.075 13.384 1.00 97.69 81 GLU A O 1
ATOM 592 N N . GLN A 1 82 ? -15.268 -0.663 12.007 1.00 96.94 82 GLN A N 1
ATOM 593 C CA . GLN A 1 82 ? -14.830 -1.579 13.067 1.00 96.94 82 GLN A CA 1
ATOM 594 C C . GLN A 1 82 ? -13.554 -1.116 13.784 1.00 96.94 82 GLN A C 1
ATOM 596 O O . GLN A 1 82 ? -13.265 -1.580 14.887 1.00 96.94 82 GLN A O 1
ATOM 601 N N . LEU A 1 83 ? -12.779 -0.206 13.181 1.00 96.75 83 LEU A N 1
ATOM 602 C CA . LEU A 1 83 ? -11.580 0.343 13.809 1.00 96.75 83 LEU A CA 1
ATOM 603 C C . LEU A 1 83 ? -11.903 1.280 14.977 1.00 96.75 83 LEU A C 1
ATOM 605 O O . LEU A 1 83 ? -11.041 1.453 15.835 1.00 96.75 83 LEU A O 1
ATOM 609 N N . VAL A 1 84 ? -13.098 1.889 15.011 1.00 97.44 84 VAL A N 1
ATOM 610 C CA . VAL A 1 84 ? -13.509 2.863 16.043 1.00 97.44 84 VAL A CA 1
ATOM 611 C C . VAL A 1 84 ? -12.378 3.866 16.328 1.00 97.44 84 VAL A C 1
ATOM 613 O O . VAL A 1 84 ? -11.858 3.956 17.438 1.00 97.44 84 VAL A O 1
ATOM 616 N N . LEU A 1 85 ? -11.907 4.539 15.274 1.00 97.25 85 LEU A N 1
ATOM 617 C CA . LEU A 1 85 ? -10.747 5.424 15.361 1.00 97.25 85 LEU A CA 1
ATOM 618 C C . LEU A 1 85 ? -11.078 6.678 16.160 1.00 97.25 85 LEU A C 1
ATOM 620 O O . LEU A 1 85 ? -12.070 7.357 15.893 1.00 97.25 85 LEU A O 1
ATOM 624 N N . GLU A 1 86 ? -10.198 7.028 17.091 1.00 97.38 86 GLU A N 1
ATOM 625 C CA . GLU A 1 86 ? -10.225 8.358 17.685 1.00 97.38 86 GLU A CA 1
ATOM 626 C C . GLU A 1 86 ? -9.764 9.412 16.660 1.00 97.38 86 GLU A C 1
ATOM 628 O O . GLU A 1 86 ? -8.907 9.110 15.823 1.00 97.38 86 GLU A O 1
ATOM 633 N N . PRO A 1 87 ? -10.230 10.675 16.744 1.00 96.56 87 PRO A N 1
ATOM 634 C CA . PRO A 1 87 ? -9.877 11.708 15.764 1.00 96.56 87 PRO A CA 1
ATOM 635 C C . PRO A 1 87 ? -8.364 11.888 15.572 1.00 96.56 87 PRO A C 1
ATOM 637 O O . PRO A 1 87 ? -7.871 12.039 14.457 1.00 96.56 87 PRO A O 1
ATOM 640 N N . HIS A 1 88 ? -7.603 11.811 16.666 1.00 96.81 88 HIS A N 1
ATOM 641 C CA . HIS A 1 88 ? -6.150 11.946 16.630 1.00 96.81 88 HIS A CA 1
ATOM 642 C C . HIS A 1 88 ? -5.451 10.708 16.032 1.00 96.81 88 HIS A C 1
ATOM 644 O O . HIS A 1 88 ? -4.362 10.826 15.465 1.00 96.81 88 HIS A O 1
ATOM 650 N N . GLN A 1 89 ? -6.046 9.514 16.164 1.00 97.00 89 GLN A N 1
ATOM 651 C CA . GLN A 1 89 ? -5.558 8.301 15.503 1.00 97.00 89 GLN A CA 1
ATOM 652 C C . GLN A 1 89 ? -5.833 8.378 14.003 1.00 97.00 89 GLN A C 1
ATOM 654 O O . GLN A 1 89 ? -4.948 8.045 13.220 1.00 97.00 89 GLN A O 1
ATOM 659 N N . GLU A 1 90 ? -7.020 8.848 13.608 1.00 97.44 90 GLU A N 1
ATOM 660 C CA . GLU A 1 90 ? -7.404 9.033 12.207 1.00 97.44 90 GLU A CA 1
ATOM 661 C C . GLU A 1 90 ? -6.452 9.995 11.484 1.00 97.44 90 GLU A C 1
ATOM 663 O O . GLU A 1 90 ? -5.937 9.661 10.420 1.00 97.44 90 GLU A O 1
ATOM 668 N N . GLU A 1 91 ? -6.122 11.139 12.088 1.00 96.94 91 GLU A N 1
ATOM 669 C CA . GLU A 1 91 ? -5.171 12.094 11.507 1.00 96.94 91 GLU A CA 1
ATOM 670 C C . GLU A 1 91 ? -3.780 11.471 11.286 1.00 96.94 91 GLU A C 1
ATOM 672 O O . GLU A 1 91 ? -3.205 11.572 10.197 1.00 96.94 91 GLU A O 1
ATOM 677 N N . ARG A 1 92 ? -3.246 10.768 12.296 1.00 97.56 92 ARG A N 1
ATOM 678 C CA . ARG A 1 92 ? -1.954 10.065 12.190 1.00 97.56 92 ARG A CA 1
ATOM 679 C C . ARG A 1 92 ? -1.998 8.961 11.138 1.00 97.56 92 ARG A C 1
ATOM 681 O O . ARG A 1 92 ? -1.051 8.813 10.367 1.00 97.56 92 ARG A O 1
ATOM 688 N N . LEU A 1 93 ? -3.089 8.198 11.106 1.00 97.00 93 LEU A N 1
ATOM 689 C CA . LEU A 1 93 ? -3.321 7.134 10.139 1.00 97.00 93 LEU A CA 1
ATOM 690 C C . LEU A 1 93 ? -3.298 7.683 8.714 1.00 97.00 93 LEU A C 1
ATOM 692 O O . LEU A 1 93 ? -2.560 7.167 7.875 1.00 97.00 93 LEU A O 1
ATOM 696 N N . MET A 1 94 ? -4.056 8.750 8.456 1.00 97.69 94 MET A N 1
ATOM 697 C CA . MET A 1 94 ? -4.081 9.418 7.158 1.00 97.69 94 MET A CA 1
ATOM 698 C C . MET A 1 94 ? -2.684 9.890 6.755 1.00 97.69 94 MET A C 1
ATOM 700 O O . MET A 1 94 ? -2.235 9.547 5.665 1.00 97.69 94 MET A O 1
ATOM 704 N N . ALA A 1 95 ? -1.954 10.575 7.640 1.00 97.19 95 ALA A N 1
ATOM 705 C CA . ALA A 1 95 ? -0.607 11.064 7.338 1.00 97.19 95 ALA A CA 1
ATOM 706 C C . ALA A 1 95 ? 0.365 9.929 6.954 1.00 97.19 95 ALA A C 1
ATOM 708 O O . ALA A 1 95 ? 1.125 10.046 5.988 1.00 97.19 95 ALA A O 1
ATOM 709 N N . VAL A 1 96 ? 0.328 8.802 7.678 1.00 96.88 96 VAL A N 1
ATOM 710 C CA . VAL A 1 96 ? 1.156 7.620 7.378 1.00 96.88 96 VAL A CA 1
ATOM 711 C C . VAL A 1 96 ? 0.769 7.002 6.032 1.00 96.88 96 VAL A C 1
ATOM 713 O O . VAL A 1 96 ? 1.647 6.702 5.215 1.00 96.88 96 VAL A O 1
ATOM 716 N N . LEU A 1 97 ? -0.529 6.829 5.774 1.00 96.06 97 LEU A N 1
ATOM 717 C CA . LEU A 1 97 ? -1.032 6.224 4.541 1.00 96.06 97 LEU A CA 1
ATOM 718 C C . LEU A 1 97 ? -0.787 7.111 3.312 1.00 96.06 97 LEU A C 1
ATOM 720 O O . LEU A 1 97 ? -0.399 6.598 2.263 1.00 96.06 97 LEU A O 1
ATOM 724 N N . GLU A 1 98 ? -0.951 8.429 3.427 1.00 96.94 98 GLU A N 1
ATOM 725 C CA . GLU A 1 98 ? -0.654 9.393 2.362 1.00 96.94 98 GLU A CA 1
ATOM 726 C C . GLU A 1 98 ? 0.836 9.385 2.006 1.00 96.94 98 GLU A C 1
ATOM 728 O O . GLU A 1 98 ? 1.193 9.287 0.827 1.00 96.94 98 GLU A O 1
ATOM 733 N N . LEU A 1 99 ? 1.718 9.396 3.013 1.00 96.50 99 LEU A N 1
ATOM 734 C CA . LEU A 1 99 ? 3.161 9.280 2.804 1.00 96.50 99 LEU A CA 1
ATOM 735 C C . LEU A 1 99 ? 3.527 7.954 2.120 1.00 96.50 99 LEU A C 1
ATOM 737 O O . LEU A 1 99 ? 4.330 7.938 1.181 1.00 96.50 99 LEU A O 1
ATOM 741 N N . SER A 1 100 ? 2.933 6.846 2.569 1.00 94.69 100 SER A N 1
ATOM 742 C CA . SER A 1 100 ? 3.120 5.525 1.961 1.00 94.69 100 SER A CA 1
ATOM 743 C C . SER A 1 100 ? 2.663 5.513 0.498 1.00 94.69 100 SER A C 1
ATOM 745 O O . SER A 1 100 ? 3.433 5.129 -0.385 1.00 94.69 100 SER A O 1
ATOM 747 N N . ARG A 1 101 ? 1.465 6.039 0.201 1.00 95.00 101 ARG A N 1
ATOM 748 C CA . ARG A 1 101 ? 0.915 6.159 -1.161 1.00 95.00 101 ARG A CA 1
ATOM 749 C C . ARG A 1 101 ? 1.797 7.016 -2.062 1.00 95.00 101 ARG A C 1
ATOM 751 O O . ARG A 1 101 ? 2.031 6.642 -3.212 1.00 95.00 101 ARG A O 1
ATOM 758 N N . ALA A 1 102 ? 2.312 8.137 -1.562 1.00 95.75 102 ALA A N 1
ATOM 759 C CA . ALA A 1 102 ? 3.212 9.003 -2.317 1.00 95.75 102 ALA A CA 1
ATOM 760 C C . ALA A 1 102 ? 4.515 8.273 -2.688 1.00 95.75 102 ALA A C 1
ATOM 762 O O . ALA A 1 102 ? 4.928 8.284 -3.851 1.00 95.75 102 ALA A O 1
ATOM 763 N N . ARG A 1 103 ? 5.129 7.569 -1.727 1.00 94.50 103 ARG A N 1
ATOM 764 C CA . ARG A 1 103 ? 6.335 6.755 -1.958 1.00 94.50 103 ARG A CA 1
ATOM 765 C C . ARG A 1 103 ? 6.074 5.606 -2.930 1.00 94.50 103 ARG A C 1
ATOM 767 O O . ARG A 1 103 ? 6.846 5.423 -3.867 1.00 94.50 103 ARG A O 1
ATOM 774 N N . ALA A 1 104 ? 4.967 4.887 -2.752 1.00 89.62 104 ALA A N 1
ATOM 775 C CA . ALA A 1 104 ? 4.530 3.813 -3.639 1.00 89.62 104 ALA A CA 1
ATOM 776 C C . ALA A 1 104 ? 4.328 4.306 -5.078 1.00 89.62 104 ALA A C 1
ATOM 778 O O . ALA A 1 104 ? 4.809 3.683 -6.021 1.00 89.62 104 ALA A O 1
ATOM 779 N N . THR A 1 105 ? 3.677 5.459 -5.245 1.00 91.00 105 THR A N 1
ATOM 780 C CA . THR A 1 105 ? 3.439 6.077 -6.557 1.00 91.00 105 THR A CA 1
ATOM 781 C C . THR A 1 105 ? 4.748 6.471 -7.236 1.00 91.00 105 THR A C 1
ATOM 783 O O . THR A 1 105 ? 4.917 6.235 -8.431 1.00 91.00 105 THR A O 1
ATOM 786 N N . ARG A 1 106 ? 5.696 7.052 -6.489 1.00 95.81 106 ARG A N 1
ATOM 787 C CA . ARG A 1 106 ? 7.024 7.388 -7.018 1.00 95.81 106 ARG A CA 1
ATOM 788 C C . ARG A 1 106 ? 7.774 6.136 -7.476 1.00 95.81 106 ARG A C 1
ATOM 790 O O . ARG A 1 106 ? 8.247 6.112 -8.607 1.00 95.81 106 ARG A O 1
ATOM 797 N N . ALA A 1 107 ? 7.832 5.106 -6.633 1.00 90.94 107 ALA A N 1
ATOM 798 C CA . ALA A 1 107 ? 8.499 3.848 -6.962 1.00 90.94 107 ALA A CA 1
ATOM 799 C C . ALA A 1 107 ? 7.861 3.160 -8.181 1.00 90.94 107 ALA A C 1
ATOM 801 O O . ALA A 1 107 ? 8.574 2.646 -9.035 1.00 90.94 107 ALA A O 1
ATOM 802 N N . ALA A 1 108 ? 6.529 3.201 -8.306 1.00 88.44 108 ALA A N 1
ATOM 803 C CA . ALA A 1 108 ? 5.820 2.654 -9.461 1.00 88.44 108 ALA A CA 1
ATOM 804 C C . ALA A 1 108 ? 6.227 3.346 -10.770 1.00 88.44 108 ALA A C 1
ATOM 806 O O . ALA A 1 108 ? 6.550 2.664 -11.740 1.00 88.44 108 ALA A O 1
ATOM 807 N N . LYS A 1 109 ? 6.270 4.686 -10.774 1.00 94.25 109 LYS A N 1
ATOM 808 C CA . LYS A 1 109 ? 6.694 5.483 -11.937 1.00 94.25 109 LYS A CA 1
ATOM 809 C C . LYS A 1 109 ? 8.150 5.220 -12.320 1.00 94.25 109 LYS A C 1
ATOM 811 O O . LYS A 1 109 ? 8.450 5.076 -13.500 1.00 94.25 109 LYS A O 1
ATOM 816 N N . GLU A 1 110 ? 9.043 5.158 -11.333 1.00 96.69 110 GLU A N 1
ATOM 817 C CA . GLU A 1 110 ? 10.469 4.871 -11.545 1.00 96.69 110 GLU A CA 1
ATOM 818 C C . GLU A 1 110 ? 10.657 3.468 -12.134 1.00 96.69 110 GLU A C 1
ATOM 820 O O . GLU A 1 110 ? 11.317 3.306 -13.156 1.00 96.69 110 GLU A O 1
ATOM 825 N N . ARG A 1 111 ? 9.974 2.467 -11.568 1.00 94.62 111 ARG A N 1
ATOM 826 C CA . ARG A 1 111 ? 9.982 1.094 -12.080 1.00 94.62 111 ARG A CA 1
ATOM 827 C C . ARG A 1 111 ? 9.452 1.008 -13.512 1.00 94.62 111 ARG A C 1
ATOM 829 O O . ARG A 1 111 ? 10.063 0.350 -14.341 1.00 94.62 111 ARG A O 1
ATOM 836 N N . GLU A 1 112 ? 8.338 1.668 -13.825 1.00 92.00 112 GLU A N 1
ATOM 837 C CA . GLU A 1 112 ? 7.777 1.689 -15.184 1.00 92.00 112 GLU A CA 1
ATOM 838 C C . GLU A 1 112 ? 8.711 2.378 -16.193 1.00 92.00 112 GLU A C 1
ATOM 840 O O . GLU A 1 112 ? 8.795 1.963 -17.348 1.00 92.00 112 GLU A O 1
ATOM 845 N N . ALA A 1 113 ? 9.434 3.422 -15.780 1.00 96.50 113 ALA A N 1
ATOM 846 C CA . ALA A 1 113 ? 10.455 4.045 -16.618 1.00 96.50 113 ALA A CA 1
ATOM 847 C C . ALA A 1 113 ? 11.625 3.086 -16.895 1.00 96.50 113 ALA A C 1
ATOM 849 O O . ALA A 1 113 ? 12.001 2.916 -18.052 1.00 96.50 113 ALA A O 1
ATOM 850 N N . LEU A 1 114 ? 12.143 2.408 -15.867 1.00 93.19 114 LEU A N 1
ATOM 851 C CA . LEU A 1 114 ? 13.228 1.433 -16.015 1.00 93.19 114 LEU A CA 1
ATOM 852 C C . LEU A 1 114 ? 12.823 0.246 -16.897 1.00 93.19 114 LEU A C 1
ATOM 854 O O . LEU A 1 114 ? 13.577 -0.144 -17.780 1.00 93.19 114 LEU A O 1
ATOM 858 N N . LEU A 1 115 ? 11.607 -0.283 -16.730 1.00 89.88 115 LEU A N 1
ATOM 859 C CA . LEU A 1 115 ? 11.103 -1.381 -17.562 1.00 89.88 115 LEU A CA 1
ATOM 860 C C . LEU A 1 115 ? 10.976 -0.990 -19.041 1.00 89.88 115 LEU A C 1
ATOM 862 O O . LEU A 1 115 ? 11.262 -1.809 -19.914 1.00 89.88 115 LEU A O 1
ATOM 866 N N . ARG A 1 116 ? 10.589 0.259 -19.337 1.00 94.31 116 ARG A N 1
ATOM 867 C CA . ARG A 1 116 ? 10.600 0.779 -20.714 1.00 94.31 116 ARG A CA 1
ATOM 868 C C . ARG A 1 116 ? 12.019 0.841 -21.279 1.00 94.31 116 ARG A C 1
ATOM 870 O O . ARG A 1 116 ? 12.236 0.364 -22.388 1.00 94.31 116 ARG A O 1
ATOM 877 N N . LEU A 1 117 ? 12.988 1.318 -20.496 1.00 96.94 117 LEU A N 1
ATOM 878 C CA . LEU A 1 117 ? 14.400 1.322 -20.897 1.00 96.94 117 LEU A CA 1
ATOM 879 C C . LEU A 1 117 ? 14.937 -0.098 -21.142 1.00 96.94 117 LEU A C 1
ATOM 881 O O . LEU A 1 117 ? 15.656 -0.308 -22.117 1.00 96.94 117 LEU A O 1
ATOM 885 N N . CYS A 1 118 ? 14.548 -1.088 -20.327 1.00 91.75 118 CYS A N 1
ATOM 886 C CA . CYS A 1 118 ? 14.921 -2.491 -20.552 1.00 91.75 118 CYS A CA 1
ATOM 887 C C . CYS A 1 118 ? 14.431 -3.005 -21.910 1.00 91.75 118 CYS A C 1
ATOM 889 O O . CYS A 1 118 ? 15.148 -3.746 -22.584 1.00 91.75 118 CYS A O 1
ATOM 891 N N . ALA A 1 119 ? 13.211 -2.623 -22.304 1.00 92.38 119 ALA A N 1
ATOM 892 C CA . ALA A 1 119 ? 12.633 -2.997 -23.590 1.00 92.38 119 ALA A CA 1
ATOM 893 C C . ALA A 1 119 ? 13.344 -2.297 -24.762 1.00 92.38 119 ALA A C 1
ATOM 895 O O . ALA A 1 119 ? 13.615 -2.928 -25.781 1.00 92.38 119 ALA A O 1
ATOM 896 N N . GLU A 1 120 ? 13.700 -1.019 -24.609 1.00 97.12 120 GLU A N 1
ATOM 897 C CA . GLU A 1 120 ? 14.450 -0.252 -25.615 1.00 97.12 120 GLU A CA 1
ATOM 898 C C . GLU A 1 120 ? 15.885 -0.773 -25.811 1.00 97.12 120 GLU A C 1
ATOM 900 O O . GLU A 1 120 ? 16.427 -0.711 -26.914 1.00 97.12 120 GLU A O 1
ATOM 905 N N . ARG A 1 121 ? 16.501 -1.316 -24.755 1.00 96.56 121 ARG A N 1
ATOM 906 C CA . ARG A 1 121 ? 17.878 -1.842 -24.743 1.00 96.56 121 ARG A CA 1
ATOM 907 C C . ARG A 1 121 ? 17.951 -3.360 -24.925 1.00 96.56 121 ARG A C 1
ATOM 909 O O . ARG A 1 121 ? 18.954 -3.966 -24.570 1.00 96.56 121 ARG A O 1
ATOM 916 N N . ALA A 1 122 ? 16.929 -3.985 -25.513 1.00 93.56 122 ALA A N 1
ATOM 917 C CA . ALA A 1 122 ? 16.829 -5.445 -25.595 1.00 93.56 122 ALA A CA 1
ATOM 918 C C . ALA A 1 122 ? 17.991 -6.162 -26.317 1.00 93.56 122 ALA A C 1
ATOM 920 O O . ALA A 1 122 ? 18.177 -7.360 -26.126 1.00 93.56 122 ALA A O 1
ATOM 921 N N . GLY A 1 123 ? 18.766 -5.451 -27.142 1.00 94.06 123 GLY A N 1
ATOM 922 C CA . GLY A 1 123 ? 19.941 -5.995 -27.833 1.00 94.06 123 GLY A CA 1
ATOM 923 C C . GLY A 1 123 ? 21.271 -5.861 -27.079 1.00 94.06 123 GLY A C 1
ATOM 924 O O . GLY A 1 123 ? 22.283 -6.338 -27.583 1.00 94.06 123 GLY A O 1
ATOM 925 N N . ASP A 1 124 ? 21.294 -5.205 -25.916 1.00 97.62 124 ASP A N 1
ATOM 926 C CA . ASP A 1 124 ? 22.507 -4.920 -25.141 1.00 97.62 124 ASP A CA 1
ATOM 927 C C . ASP A 1 124 ? 22.424 -5.595 -23.766 1.00 97.62 124 ASP A C 1
ATOM 929 O O . ASP A 1 124 ? 21.838 -5.063 -22.824 1.00 97.62 124 ASP A O 1
ATOM 933 N N . ALA A 1 125 ? 23.004 -6.793 -23.663 1.00 95.75 125 ALA A N 1
ATOM 934 C CA . ALA A 1 125 ? 22.915 -7.621 -22.462 1.00 95.75 125 ALA A CA 1
ATOM 935 C C . ALA A 1 125 ? 23.516 -6.944 -21.218 1.00 95.75 125 ALA A C 1
ATOM 937 O O . ALA A 1 125 ? 22.950 -7.062 -20.134 1.00 95.75 125 ALA A O 1
ATOM 938 N N . ALA A 1 126 ? 24.622 -6.208 -21.374 1.00 96.12 126 ALA A N 1
ATOM 939 C CA . ALA A 1 126 ? 25.266 -5.520 -20.259 1.00 96.12 126 ALA A CA 1
ATOM 940 C C . ALA A 1 126 ? 24.382 -4.376 -19.738 1.00 96.12 126 ALA A C 1
ATOM 942 O O . ALA A 1 126 ? 24.164 -4.259 -18.533 1.00 96.12 126 ALA A O 1
ATOM 943 N N . ALA A 1 127 ? 23.799 -3.582 -20.644 1.00 95.56 127 ALA A N 1
ATOM 944 C CA . ALA A 1 127 ? 22.852 -2.537 -20.258 1.00 95.56 127 ALA A CA 1
ATOM 945 C C . ALA A 1 127 ? 21.570 -3.111 -19.626 1.00 95.56 127 ALA A C 1
ATOM 947 O O . ALA A 1 127 ? 21.001 -2.505 -18.719 1.00 95.56 127 ALA A O 1
ATOM 948 N N . GLN A 1 128 ? 21.097 -4.274 -20.088 1.00 91.06 128 GLN A N 1
ATOM 949 C CA . GLN A 1 128 ? 19.941 -4.939 -19.484 1.00 91.06 128 GLN A CA 1
ATOM 950 C C . GLN A 1 128 ? 20.213 -5.417 -18.057 1.00 91.06 128 GLN A C 1
ATOM 952 O O . GLN A 1 128 ? 19.338 -5.265 -17.207 1.00 91.06 128 GLN A O 1
ATOM 957 N N . GLU A 1 129 ? 21.392 -5.977 -17.788 1.00 91.38 129 GLU A N 1
ATOM 958 C CA . GLU A 1 129 ? 21.777 -6.420 -16.446 1.00 91.38 129 GLU A CA 1
ATOM 959 C C . GLU A 1 129 ? 21.760 -5.247 -15.455 1.00 91.38 129 GLU A C 1
ATOM 961 O O . GLU A 1 129 ? 21.065 -5.316 -14.440 1.00 91.38 129 GLU A O 1
ATOM 966 N N . GLU A 1 130 ? 22.392 -4.123 -15.810 1.00 96.19 130 GLU A N 1
ATOM 967 C CA . GLU A 1 130 ? 22.397 -2.902 -14.991 1.00 96.19 130 GLU A CA 1
ATOM 968 C C . GLU A 1 130 ? 20.974 -2.373 -14.727 1.00 96.19 130 GLU A C 1
ATOM 970 O O . GLU A 1 130 ? 20.606 -2.053 -13.593 1.00 96.19 130 GLU A O 1
ATOM 975 N N . LEU A 1 131 ? 20.119 -2.328 -15.756 1.00 91.44 131 LEU A N 1
ATOM 976 C CA . LEU A 1 131 ? 18.736 -1.870 -15.596 1.00 91.44 131 LEU A CA 1
ATOM 977 C C . LEU A 1 131 ? 17.904 -2.812 -14.712 1.00 91.44 131 LEU A C 1
ATOM 979 O O . LEU A 1 131 ? 17.064 -2.346 -13.938 1.00 91.44 131 LEU A O 1
ATOM 983 N N . VAL A 1 132 ? 18.121 -4.128 -14.797 1.00 89.56 132 VAL A N 1
ATOM 984 C CA . VAL A 1 132 ? 17.450 -5.115 -13.936 1.00 89.56 132 VAL A CA 1
ATOM 985 C C . VAL A 1 132 ? 17.899 -4.968 -12.482 1.00 89.56 132 VAL A C 1
ATOM 987 O O . VAL A 1 132 ? 17.053 -5.015 -11.581 1.00 89.56 132 VAL A O 1
ATOM 990 N N . GLU A 1 133 ? 19.189 -4.738 -12.231 1.00 89.69 133 GLU A N 1
ATOM 991 C CA . GLU A 1 133 ? 19.689 -4.437 -10.886 1.00 89.69 133 GLU A CA 1
ATOM 992 C C . GLU A 1 133 ? 19.008 -3.195 -10.300 1.00 89.69 133 GLU A C 1
ATOM 994 O O . GLU A 1 133 ? 18.576 -3.207 -9.138 1.00 89.69 133 GLU A O 1
ATOM 999 N N . GLU A 1 134 ? 18.831 -2.159 -11.119 1.00 96.00 134 GLU A N 1
ATOM 1000 C CA . GLU A 1 134 ? 18.204 -0.908 -10.711 1.00 96.00 134 GLU A CA 1
ATOM 1001 C C . GLU A 1 134 ? 16.697 -1.068 -10.450 1.00 96.00 134 GLU A C 1
ATOM 1003 O O . GLU A 1 134 ? 16.179 -0.578 -9.439 1.00 96.00 134 GLU A O 1
ATOM 1008 N N . VAL A 1 135 ? 15.986 -1.856 -11.268 1.00 88.81 135 VAL A N 1
ATOM 1009 C CA . VAL A 1 135 ? 14.603 -2.284 -10.974 1.00 88.81 135 VAL A CA 1
ATOM 1010 C C . VAL A 1 135 ? 14.548 -3.014 -9.629 1.00 88.81 135 VAL A C 1
ATOM 1012 O O . VAL A 1 135 ? 13.672 -2.736 -8.801 1.00 88.81 135 VAL A O 1
ATOM 1015 N N . GLY A 1 136 ? 15.506 -3.908 -9.375 1.00 84.56 136 GLY A N 1
ATOM 1016 C CA . GLY A 1 136 ? 15.645 -4.610 -8.103 1.00 84.56 136 GLY A CA 1
ATOM 1017 C C . GLY A 1 136 ? 15.856 -3.656 -6.924 1.00 84.56 136 GLY A C 1
ATOM 1018 O O . GLY A 1 136 ? 15.241 -3.833 -5.868 1.00 84.56 136 GLY A O 1
ATOM 1019 N N . ARG A 1 137 ? 16.673 -2.609 -7.093 1.00 92.44 137 ARG A N 1
ATOM 1020 C CA . ARG A 1 137 ? 16.886 -1.561 -6.081 1.00 92.44 137 ARG A CA 1
ATOM 1021 C C . ARG A 1 137 ? 15.581 -0.834 -5.756 1.00 92.44 137 ARG A C 1
ATOM 1023 O O . ARG A 1 137 ? 15.224 -0.739 -4.580 1.00 92.44 137 ARG A O 1
ATOM 1030 N N . VAL A 1 138 ? 14.845 -0.379 -6.771 1.00 89.88 138 VAL A N 1
ATOM 1031 C CA . VAL A 1 138 ? 13.549 0.305 -6.597 1.00 89.88 138 VAL A CA 1
ATOM 1032 C C . VAL A 1 138 ? 12.543 -0.596 -5.882 1.00 89.88 138 VAL A C 1
ATOM 1034 O O . VAL A 1 138 ? 11.873 -0.154 -4.945 1.00 89.88 138 VAL A O 1
ATOM 1037 N N . GLN A 1 139 ? 12.481 -1.876 -6.256 1.00 86.25 139 GLN A N 1
ATOM 1038 C CA . GLN A 1 139 ? 11.593 -2.854 -5.630 1.00 86.25 139 GLN A CA 1
ATOM 1039 C C . GLN A 1 139 ? 11.940 -3.091 -4.150 1.00 86.25 139 GLN A C 1
ATOM 1041 O O . GLN A 1 139 ? 11.039 -3.129 -3.309 1.00 86.25 139 GLN A O 1
ATOM 1046 N N . ARG A 1 140 ? 13.230 -3.180 -3.792 1.00 84.12 140 ARG A N 1
ATOM 1047 C CA . ARG A 1 140 ? 13.668 -3.273 -2.385 1.00 84.12 140 ARG A CA 1
ATOM 1048 C C . ARG A 1 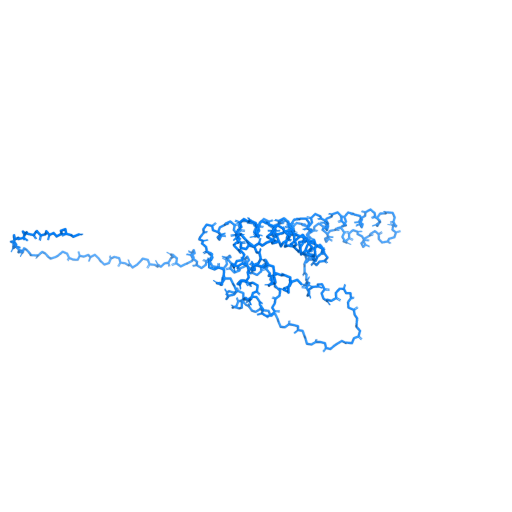140 ? 13.289 -2.025 -1.587 1.00 84.12 140 ARG A C 1
ATOM 1050 O O . ARG A 1 140 ? 12.786 -2.150 -0.472 1.00 84.12 140 ARG A O 1
ATOM 1057 N N . CYS A 1 141 ? 13.473 -0.831 -2.153 1.00 85.88 141 CYS A N 1
ATOM 1058 C CA . CYS A 1 141 ? 13.057 0.421 -1.513 1.00 85.88 141 CYS A CA 1
ATOM 1059 C C . CYS A 1 141 ? 11.538 0.480 -1.298 1.00 85.88 141 CYS A C 1
ATOM 1061 O O . CYS A 1 141 ? 11.083 0.888 -0.228 1.00 85.88 141 CYS A O 1
ATOM 1063 N N . TYR A 1 142 ? 10.754 0.041 -2.286 1.00 85.81 142 TYR A N 1
ATOM 1064 C CA . TYR A 1 142 ? 9.302 -0.069 -2.170 1.00 85.81 142 TYR A CA 1
ATOM 1065 C C . TYR A 1 142 ? 8.897 -1.033 -1.045 1.00 85.81 142 TYR A C 1
ATOM 1067 O O . TYR A 1 142 ? 8.104 -0.665 -0.176 1.00 85.81 142 TYR A O 1
ATOM 1075 N N . ALA A 1 143 ? 9.485 -2.232 -1.011 1.00 81.62 143 ALA A N 1
ATOM 1076 C CA . ALA A 1 143 ? 9.201 -3.234 0.011 1.00 81.62 143 ALA A CA 1
ATOM 1077 C C . ALA A 1 143 ? 9.556 -2.738 1.424 1.00 81.62 143 ALA A C 1
ATOM 1079 O O . ALA A 1 143 ? 8.742 -2.857 2.339 1.00 81.62 143 ALA A O 1
ATOM 1080 N N . ALA A 1 144 ? 10.723 -2.105 1.591 1.00 81.75 144 ALA A N 1
ATOM 1081 C CA . ALA A 1 144 ? 11.134 -1.496 2.855 1.00 81.75 144 ALA A CA 1
ATOM 1082 C C . ALA A 1 144 ? 10.177 -0.373 3.293 1.00 81.75 144 ALA A C 1
ATOM 1084 O O . ALA A 1 144 ? 9.806 -0.293 4.464 1.00 81.75 144 ALA A O 1
ATOM 1085 N N . GLY A 1 145 ? 9.729 0.467 2.354 1.00 87.06 145 GLY A N 1
ATOM 1086 C CA . GLY A 1 145 ? 8.742 1.514 2.619 1.00 87.06 145 GLY A CA 1
ATOM 1087 C C . GLY A 1 145 ? 7.394 0.956 3.079 1.00 87.06 145 GLY A C 1
ATOM 1088 O O . GLY A 1 145 ? 6.823 1.460 4.047 1.00 87.06 145 GLY A O 1
ATOM 1089 N N . ASN A 1 146 ? 6.912 -0.109 2.434 1.00 85.44 146 ASN A N 1
ATOM 1090 C CA . ASN A 1 146 ? 5.664 -0.767 2.816 1.00 85.44 146 ASN A CA 1
ATOM 1091 C C . ASN A 1 146 ? 5.776 -1.456 4.187 1.00 85.44 146 ASN A C 1
ATOM 1093 O O . ASN A 1 146 ? 4.887 -1.317 5.025 1.00 85.44 146 ASN A O 1
ATOM 1097 N N . ALA A 1 147 ? 6.897 -2.133 4.458 1.00 82.88 147 ALA A N 1
ATOM 1098 C CA . ALA A 1 147 ? 7.171 -2.731 5.763 1.00 82.88 147 ALA A CA 1
ATOM 1099 C C . ALA A 1 147 ? 7.207 -1.671 6.877 1.00 82.88 147 ALA A C 1
ATOM 1101 O O . ALA A 1 147 ? 6.573 -1.849 7.914 1.00 82.88 147 ALA A O 1
ATOM 1102 N N . ALA A 1 148 ? 7.871 -0.534 6.645 1.00 86.25 148 ALA A N 1
ATOM 1103 C CA . ALA A 1 148 ? 7.891 0.581 7.589 1.00 86.25 148 ALA A CA 1
ATOM 1104 C C . ALA A 1 148 ? 6.487 1.159 7.836 1.00 86.25 148 ALA A C 1
ATOM 1106 O O . ALA A 1 148 ? 6.140 1.448 8.979 1.00 86.25 148 ALA A O 1
ATOM 1107 N N . CYS A 1 149 ? 5.663 1.285 6.789 1.00 89.75 149 CYS A N 1
ATOM 1108 C CA . CYS A 1 149 ? 4.267 1.703 6.924 1.00 89.75 149 CYS A CA 1
ATOM 1109 C C . CYS A 1 149 ? 3.482 0.725 7.805 1.00 89.75 149 CYS A C 1
ATOM 1111 O O . CYS A 1 149 ? 2.838 1.149 8.757 1.00 89.75 149 CYS A O 1
ATOM 1113 N N . LEU A 1 150 ? 3.565 -0.581 7.538 1.00 86.81 150 LEU A N 1
ATOM 1114 C CA . LEU A 1 150 ? 2.883 -1.599 8.340 1.00 86.81 150 LEU A CA 1
ATOM 1115 C C . LEU A 1 150 ? 3.338 -1.580 9.801 1.00 86.81 150 LEU A C 1
ATOM 1117 O O . LEU A 1 150 ? 2.503 -1.588 10.699 1.00 86.81 150 LEU A O 1
ATOM 1121 N N . LEU A 1 151 ? 4.645 -1.493 10.050 1.00 86.38 151 LEU A N 1
ATOM 1122 C CA . LEU A 1 151 ? 5.181 -1.381 11.406 1.00 86.38 151 LEU A CA 1
ATOM 1123 C C . LEU A 1 151 ? 4.685 -0.120 12.121 1.00 86.38 151 LEU A C 1
ATOM 1125 O O . LEU A 1 151 ? 4.392 -0.193 13.309 1.00 86.38 151 LEU A O 1
ATOM 1129 N N . ALA A 1 152 ? 4.540 1.008 11.422 1.00 89.94 152 ALA A N 1
ATOM 1130 C CA . ALA A 1 152 ? 3.932 2.207 11.995 1.00 89.94 152 ALA A CA 1
ATOM 1131 C C . ALA A 1 152 ? 2.449 1.975 12.334 1.00 89.94 152 ALA A C 1
ATOM 1133 O O . ALA A 1 152 ? 2.018 2.261 13.448 1.00 89.94 152 ALA A O 1
ATOM 1134 N N . LEU A 1 153 ? 1.676 1.374 11.423 1.00 89.62 153 LEU A N 1
ATOM 1135 C CA . LEU A 1 153 ? 0.268 1.057 11.679 1.00 89.62 153 LEU A CA 1
ATOM 1136 C C . LEU A 1 153 ? 0.101 0.151 12.909 1.00 89.62 153 LEU A C 1
ATOM 1138 O O . LEU A 1 153 ? -0.742 0.428 13.756 1.00 89.62 153 LEU A O 1
ATOM 1142 N N . TYR A 1 154 ? 0.931 -0.886 13.038 1.00 86.38 154 TYR A N 1
ATOM 1143 C CA . TYR A 1 154 ? 0.862 -1.855 14.138 1.00 86.38 154 TYR A CA 1
ATOM 1144 C C . TYR A 1 154 ? 1.485 -1.378 15.447 1.00 86.38 154 TYR A C 1
ATOM 1146 O O . TYR A 1 154 ? 1.045 -1.780 16.519 1.00 86.38 154 TYR A O 1
ATOM 1154 N N . GLY A 1 155 ? 2.558 -0.597 15.363 1.00 83.69 155 GLY A N 1
ATOM 1155 C CA . GLY A 1 155 ? 3.361 -0.211 16.515 1.00 83.69 155 GLY A CA 1
ATOM 1156 C C . GLY A 1 155 ? 2.926 1.098 17.159 1.00 83.69 155 GLY A C 1
ATOM 1157 O O . GLY A 1 155 ? 3.241 1.311 18.327 1.00 83.69 155 GLY A O 1
ATOM 1158 N N . SER A 1 156 ? 2.243 1.982 16.423 1.00 92.25 156 SER A N 1
ATOM 1159 C CA . SER A 1 156 ? 1.948 3.332 16.916 1.00 92.25 156 SER A CA 1
ATOM 1160 C C . SER A 1 156 ? 0.548 3.868 16.624 1.00 92.25 156 SER A C 1
ATOM 1162 O O . SER A 1 156 ? 0.137 4.808 17.306 1.00 92.25 156 SER A O 1
ATOM 1164 N N . VAL A 1 157 ? -0.187 3.318 15.651 1.00 95.75 157 VAL A N 1
ATOM 1165 C CA . VAL A 1 157 ? -1.518 3.837 15.280 1.00 95.75 157 VAL A CA 1
ATOM 1166 C C . VAL A 1 157 ? -2.641 2.966 15.832 1.00 95.75 157 VAL A C 1
ATOM 1168 O O . VAL A 1 157 ? -3.517 3.480 16.525 1.00 95.75 157 VAL A O 1
ATOM 1171 N N . PHE A 1 158 ? -2.619 1.663 15.548 1.00 94.38 158 PHE A N 1
ATOM 1172 C CA . PHE A 1 158 ? -3.656 0.728 15.973 1.00 94.38 158 PHE A CA 1
ATOM 1173 C C . PHE A 1 158 ? -3.302 0.007 17.264 1.00 94.38 158 PHE A C 1
ATOM 1175 O O . PHE A 1 158 ? -2.154 -0.358 17.512 1.00 94.38 158 PHE A O 1
ATOM 1182 N N . THR A 1 159 ? -4.333 -0.308 18.041 1.00 94.81 159 THR A N 1
ATOM 1183 C CA . THR A 1 159 ? -4.248 -1.398 19.011 1.00 94.81 159 THR A CA 1
ATOM 1184 C C . THR A 1 159 ? -4.339 -2.752 18.301 1.00 94.81 159 THR A C 1
ATOM 1186 O O . THR A 1 159 ? -4.863 -2.869 17.188 1.00 94.81 159 THR A O 1
ATOM 1189 N N . ALA A 1 160 ? -3.889 -3.816 18.969 1.00 88.75 160 ALA A N 1
ATOM 1190 C CA . ALA A 1 160 ? -4.036 -5.177 18.450 1.00 88.75 160 ALA A CA 1
ATOM 1191 C C . ALA A 1 160 ? -5.510 -5.550 18.182 1.00 88.75 160 ALA A C 1
ATOM 1193 O O . ALA A 1 160 ? -5.805 -6.251 17.215 1.00 88.75 160 ALA A O 1
ATOM 1194 N N . GLN A 1 161 ? -6.437 -5.050 19.008 1.00 92.38 161 GLN A N 1
ATOM 1195 C CA . GLN A 1 161 ? -7.870 -5.303 18.859 1.00 92.38 161 GLN A CA 1
ATOM 1196 C C . GLN A 1 161 ? -8.457 -4.592 17.636 1.00 92.38 161 GLN A C 1
ATOM 1198 O O . GLN A 1 161 ? -9.196 -5.217 16.879 1.00 92.38 161 GLN A O 1
ATOM 1203 N N . GLN A 1 162 ? -8.095 -3.325 17.408 1.00 95.38 162 GLN A N 1
ATOM 1204 C CA . GLN A 1 162 ? -8.531 -2.570 16.226 1.00 95.38 162 GLN A CA 1
ATOM 1205 C C . GLN A 1 162 ? -8.075 -3.262 14.942 1.00 95.38 162 GLN A C 1
ATOM 1207 O O . GLN A 1 162 ? -8.867 -3.467 14.025 1.00 95.38 162 GLN A O 1
ATOM 1212 N N . LEU A 1 163 ? -6.818 -3.707 14.898 1.00 91.25 163 LEU A N 1
ATOM 1213 C CA . LEU A 1 163 ? -6.324 -4.452 13.750 1.00 91.25 163 LEU A CA 1
ATOM 1214 C C . LEU A 1 163 ? -7.113 -5.744 13.509 1.00 91.25 163 LEU A C 1
ATOM 1216 O O . LEU A 1 163 ? -7.483 -6.033 12.372 1.00 91.25 163 LEU A O 1
ATOM 1220 N N . ALA A 1 164 ? -7.344 -6.537 14.557 1.00 85.94 164 ALA A N 1
ATOM 1221 C CA . ALA A 1 164 ? -8.099 -7.778 14.431 1.00 85.94 164 ALA A CA 1
ATOM 1222 C C . ALA A 1 164 ? -9.520 -7.507 13.913 1.00 85.94 164 ALA A C 1
ATOM 1224 O O . ALA A 1 164 ? -9.980 -8.199 13.007 1.00 85.94 164 ALA A O 1
ATOM 1225 N N . ALA A 1 165 ? -10.176 -6.462 14.424 1.00 92.88 165 ALA A N 1
ATOM 1226 C CA . ALA A 1 165 ? -11.497 -6.038 13.975 1.00 92.88 165 ALA A CA 1
ATOM 1227 C C . ALA A 1 165 ? -11.494 -5.624 12.493 1.00 92.88 165 ALA A C 1
ATOM 1229 O O . ALA A 1 165 ? -12.358 -6.058 11.736 1.00 92.88 165 ALA A O 1
ATOM 1230 N N . PHE A 1 166 ? -10.479 -4.877 12.046 1.00 93.12 166 PHE A N 1
ATOM 1231 C CA . PHE A 1 166 ? -10.324 -4.511 10.637 1.00 93.12 166 PHE A CA 1
ATOM 1232 C C . PHE A 1 166 ? -10.056 -5.717 9.735 1.00 93.12 166 PHE A C 1
ATOM 1234 O O . PHE A 1 166 ? -10.618 -5.809 8.645 1.00 93.12 166 PHE A O 1
ATOM 1241 N N . ALA A 1 167 ? -9.229 -6.665 10.180 1.00 87.31 167 ALA A N 1
ATOM 1242 C CA . ALA A 1 167 ? -8.953 -7.890 9.437 1.00 87.31 167 ALA A CA 1
ATOM 1243 C C . ALA A 1 167 ? -10.211 -8.761 9.287 1.00 87.31 167 ALA A C 1
ATOM 1245 O O . ALA A 1 167 ? -10.481 -9.256 8.195 1.00 87.31 167 ALA A O 1
ATOM 1246 N N . VAL A 1 168 ? -11.009 -8.895 10.353 1.00 87.62 168 VAL A N 1
ATOM 1247 C CA . VAL A 1 168 ? -12.296 -9.606 10.319 1.00 87.62 168 VAL A CA 1
ATOM 1248 C C . VAL A 1 168 ? -13.302 -8.870 9.436 1.00 87.62 168 VAL A C 1
ATOM 1250 O O . VAL A 1 168 ? -13.916 -9.497 8.579 1.00 87.62 168 VAL A O 1
ATOM 1253 N N . GLY A 1 169 ? -13.423 -7.547 9.573 1.00 88.25 169 GLY A N 1
ATOM 1254 C CA . GLY A 1 169 ? -14.305 -6.727 8.737 1.00 88.25 169 GLY A CA 1
ATOM 1255 C C . GLY A 1 169 ? -13.900 -6.706 7.260 1.00 88.25 169 GLY A C 1
ATOM 1256 O O . GLY A 1 169 ? -14.739 -6.491 6.394 1.00 88.25 169 GLY A O 1
ATOM 1257 N N . SER A 1 170 ? -12.627 -6.973 6.955 1.00 86.19 170 SER A N 1
ATOM 1258 C CA . SER A 1 170 ? -12.139 -7.077 5.579 1.00 86.19 170 SER A CA 1
ATOM 1259 C C . SER A 1 170 ? -12.522 -8.400 4.907 1.00 86.19 170 SER A C 1
ATOM 1261 O O . SER A 1 170 ? -12.562 -8.435 3.680 1.00 86.19 170 SER A O 1
ATOM 1263 N N . TRP A 1 171 ? -12.834 -9.466 5.656 1.00 85.25 171 TRP A N 1
ATOM 1264 C CA . TRP A 1 171 ? -13.168 -10.785 5.100 1.00 85.25 171 TRP A CA 1
ATOM 1265 C C . TRP A 1 171 ? -14.365 -10.710 4.132 1.00 85.25 171 TRP A C 1
ATOM 1267 O O . TRP A 1 171 ? -15.381 -10.115 4.486 1.00 85.25 171 TRP A O 1
ATOM 1277 N N . PRO A 1 172 ? -14.297 -11.320 2.929 1.00 84.44 172 PRO A N 1
ATOM 1278 C CA . PRO A 1 172 ? -13.317 -12.310 2.454 1.00 84.44 172 PRO A CA 1
ATOM 1279 C C . PRO A 1 172 ? -12.062 -11.738 1.776 1.00 84.44 172 PRO A C 1
ATOM 1281 O O . PRO A 1 172 ? -11.282 -12.481 1.181 1.00 84.44 172 PRO A O 1
ATOM 1284 N N . TYR A 1 173 ? -11.857 -10.427 1.841 1.00 82.06 173 TYR A N 1
ATOM 1285 C CA . TYR A 1 173 ? -10.756 -9.740 1.182 1.00 82.06 173 TYR A CA 1
ATOM 1286 C C . TYR A 1 173 ? -9.533 -9.604 2.087 1.00 82.06 173 TYR A C 1
ATOM 1288 O O . TYR A 1 173 ? -9.630 -9.514 3.312 1.00 82.06 173 TYR A O 1
ATOM 1296 N N . ALA A 1 174 ? -8.355 -9.542 1.466 1.00 80.44 174 ALA A N 1
ATOM 1297 C CA . ALA A 1 174 ? -7.140 -9.156 2.167 1.00 80.44 174 ALA A CA 1
ATOM 1298 C C . ALA A 1 174 ? -7.216 -7.681 2.584 1.00 80.44 174 ALA A C 1
ATOM 1300 O O . ALA A 1 174 ? -7.704 -6.843 1.823 1.00 80.44 174 ALA A O 1
ATOM 1301 N N . VAL A 1 175 ? -6.686 -7.360 3.766 1.00 84.62 175 VAL A N 1
ATOM 1302 C CA . VAL A 1 175 ? -6.592 -5.978 4.255 1.00 84.62 175 VAL A CA 1
ATOM 1303 C C . VAL A 1 175 ? -5.909 -5.077 3.222 1.00 84.62 175 VAL A C 1
ATOM 1305 O O . VAL A 1 175 ? -4.866 -5.423 2.664 1.00 84.62 175 VAL A O 1
ATOM 1308 N N . SER A 1 176 ? -6.492 -3.905 2.968 1.00 88.19 176 SER A N 1
ATOM 1309 C CA . SER A 1 176 ? -6.018 -2.979 1.937 1.00 88.19 176 SER A CA 1
ATOM 1310 C C . SER A 1 176 ? -5.774 -1.588 2.515 1.00 88.19 176 SER A C 1
ATOM 1312 O O . SER A 1 176 ? -6.708 -0.895 2.914 1.00 88.19 176 SER A O 1
ATOM 1314 N N . GLN A 1 177 ? -4.507 -1.155 2.517 1.00 92.31 177 GLN A N 1
ATOM 1315 C CA . GLN A 1 177 ? -4.114 0.207 2.910 1.00 92.31 177 GLN A CA 1
ATOM 1316 C C . GLN A 1 177 ? -4.730 1.268 1.989 1.00 92.31 177 GLN A C 1
ATOM 1318 O O . GLN A 1 177 ? -5.104 2.344 2.445 1.00 92.31 177 GLN A O 1
ATOM 1323 N N . THR A 1 178 ? -4.840 0.964 0.692 1.00 91.25 178 THR A N 1
ATOM 1324 C CA . THR A 1 178 ? -5.433 1.872 -0.296 1.00 91.25 178 THR A CA 1
ATOM 1325 C C . THR A 1 178 ? -6.920 2.058 -0.036 1.00 91.25 178 THR A C 1
ATOM 1327 O O . THR A 1 178 ? -7.369 3.194 0.043 1.00 91.25 178 THR A O 1
ATOM 1330 N N . ALA A 1 179 ? -7.660 0.964 0.177 1.00 91.31 179 ALA A N 1
ATOM 1331 C CA . ALA A 1 179 ? -9.089 1.048 0.464 1.00 91.31 179 ALA A CA 1
ATOM 1332 C C . ALA A 1 179 ? -9.361 1.778 1.787 1.00 91.31 179 ALA A C 1
ATOM 1334 O O . ALA A 1 179 ? -10.255 2.615 1.854 1.00 91.31 179 ALA A O 1
ATOM 1335 N N . LEU A 1 180 ? -8.540 1.515 2.811 1.00 94.50 180 LEU A N 1
ATOM 1336 C CA . LEU A 1 180 ? -8.577 2.246 4.075 1.00 94.50 180 LEU A CA 1
ATOM 1337 C C . LEU A 1 180 ? -8.386 3.755 3.859 1.00 94.50 180 LEU A C 1
ATOM 1339 O O . LEU A 1 180 ? -9.210 4.539 4.318 1.00 94.50 180 LEU A O 1
ATOM 1343 N N . LEU A 1 181 ? -7.341 4.171 3.135 1.00 96.56 181 LEU A N 1
ATOM 1344 C CA . LEU A 1 181 ? -7.086 5.589 2.864 1.00 96.56 181 LEU A CA 1
ATOM 1345 C C . LEU A 1 181 ? -8.216 6.242 2.058 1.00 96.56 181 LEU A C 1
ATOM 1347 O O . LEU A 1 181 ? -8.624 7.354 2.382 1.00 96.56 181 LEU A O 1
ATOM 1351 N N . ASP A 1 182 ? -8.720 5.569 1.024 1.00 95.62 182 ASP A N 1
ATOM 1352 C CA . ASP A 1 182 ? -9.772 6.118 0.167 1.00 95.62 182 ASP A CA 1
ATOM 1353 C C . ASP A 1 182 ? -11.069 6.359 0.969 1.00 95.62 182 ASP A C 1
ATOM 1355 O O . ASP A 1 182 ? -11.662 7.432 0.854 1.00 95.62 182 ASP A O 1
ATOM 1359 N N . VAL A 1 183 ? -11.455 5.438 1.865 1.00 97.56 183 VAL A N 1
ATOM 1360 C CA . VAL A 1 183 ? -12.607 5.624 2.773 1.00 97.56 183 VAL A CA 1
ATOM 1361 C C . VAL A 1 183 ? -12.404 6.815 3.718 1.00 97.56 183 VAL A C 1
ATOM 1363 O O . VAL A 1 183 ? -13.330 7.600 3.928 1.00 97.56 183 VAL A O 1
ATOM 1366 N N . LEU A 1 184 ? -11.206 6.983 4.287 1.00 97.38 184 LEU A N 1
ATOM 1367 C CA . LEU A 1 184 ? -10.911 8.105 5.190 1.00 97.38 184 LEU A CA 1
ATOM 1368 C C . LEU A 1 184 ? -10.948 9.456 4.459 1.00 97.38 184 LEU A C 1
ATOM 1370 O O . LEU A 1 184 ? -11.502 10.429 4.972 1.00 97.38 184 LEU A O 1
ATOM 1374 N N . LEU A 1 185 ? -10.416 9.517 3.235 1.00 97.25 185 LEU A N 1
ATOM 1375 C CA . LEU A 1 185 ? -10.487 10.717 2.398 1.00 97.25 185 LEU A CA 1
ATOM 1376 C C . LEU A 1 185 ? -11.938 11.089 2.065 1.00 97.25 185 LEU A C 1
ATOM 1378 O O . LEU A 1 185 ? -12.298 12.263 2.157 1.00 97.25 185 LEU A O 1
ATOM 1382 N N . GLU A 1 186 ? -12.779 10.107 1.730 1.00 96.56 186 GLU A N 1
ATOM 1383 C CA . GLU A 1 186 ? -14.206 10.328 1.467 1.00 96.56 186 GLU A CA 1
ATOM 1384 C C . GLU A 1 186 ? -14.938 10.870 2.706 1.00 96.56 186 GLU A C 1
ATOM 1386 O O . GLU A 1 186 ? -15.664 11.862 2.600 1.00 96.56 186 GLU A O 1
ATOM 1391 N N . ARG A 1 187 ? -14.697 10.304 3.898 1.00 95.81 187 ARG A N 1
ATOM 1392 C CA . ARG A 1 187 ? -15.264 10.815 5.163 1.00 95.81 187 ARG A CA 1
ATOM 1393 C C . ARG A 1 187 ? -14.874 12.267 5.426 1.00 95.81 187 ARG A C 1
ATOM 1395 O O . ARG A 1 187 ? -15.725 13.085 5.779 1.00 95.81 187 ARG A O 1
ATOM 1402 N N . ARG A 1 188 ? -13.604 12.617 5.202 1.00 95.62 188 ARG A N 1
ATOM 1403 C CA . ARG A 1 188 ? -13.101 13.986 5.390 1.00 95.62 188 ARG A CA 1
ATOM 1404 C C . ARG A 1 188 ? -13.752 14.983 4.429 1.00 95.62 188 ARG A C 1
ATOM 1406 O O . ARG A 1 188 ? -14.085 16.102 4.829 1.00 95.62 188 ARG A O 1
ATOM 1413 N N . GLN A 1 189 ? -13.957 14.576 3.176 1.00 95.31 189 GLN A N 1
ATOM 1414 C CA . GLN A 1 189 ? -14.663 15.376 2.172 1.00 95.31 189 GLN A CA 1
ATOM 1415 C C . GLN A 1 189 ? -16.133 15.588 2.558 1.00 95.31 189 GLN A C 1
ATOM 1417 O O . GLN A 1 189 ? -16.620 16.714 2.484 1.00 95.31 189 GLN A O 1
ATOM 1422 N N . GLN A 1 190 ? -16.818 14.547 3.041 1.00 94.06 190 GLN A N 1
ATOM 1423 C CA . GLN A 1 190 ? -18.204 14.642 3.519 1.00 94.06 190 GLN A CA 1
ATOM 1424 C C . GLN A 1 190 ? -18.338 15.574 4.732 1.00 94.06 190 GLN A C 1
ATOM 1426 O O . GLN A 1 190 ? -19.255 16.394 4.773 1.00 94.06 190 GLN A O 1
ATOM 1431 N N . ALA A 1 191 ? -17.399 15.509 5.682 1.00 92.31 191 ALA A N 1
ATOM 1432 C CA . ALA A 1 191 ? -17.379 16.396 6.846 1.00 92.31 191 ALA A CA 1
ATOM 1433 C C . ALA A 1 191 ? -17.173 17.870 6.454 1.00 92.31 191 ALA A C 1
ATOM 1435 O O . ALA A 1 191 ? -17.794 18.757 7.033 1.00 92.31 191 ALA A O 1
ATOM 1436 N N . SER A 1 192 ? -16.347 18.128 5.435 1.00 91.50 192 SER A N 1
ATOM 1437 C CA . SER A 1 192 ? -16.072 19.484 4.943 1.00 91.50 192 SER A CA 1
ATOM 1438 C C . SER A 1 192 ? -17.221 20.041 4.085 1.00 91.50 192 SER A C 1
ATOM 1440 O O . SER A 1 192 ? -17.530 21.225 4.171 1.00 91.50 192 SER A O 1
ATOM 1442 N N . GLY A 1 193 ? -17.891 19.195 3.291 1.00 86.44 193 GLY A N 1
ATOM 1443 C CA . GLY A 1 193 ? -19.029 19.582 2.445 1.00 86.44 193 GLY A CA 1
ATOM 1444 C C . GLY A 1 193 ? -20.358 19.750 3.195 1.00 86.44 193 GLY A C 1
ATOM 1445 O O . GLY A 1 193 ? -21.229 20.486 2.745 1.00 86.44 193 GLY A O 1
ATOM 1446 N N . GLY A 1 194 ? -20.524 19.110 4.357 1.00 71.94 194 GLY A N 1
ATOM 1447 C CA . GLY A 1 194 ? -21.735 19.217 5.182 1.00 71.94 194 GLY A CA 1
ATOM 1448 C C . GLY A 1 194 ? -21.867 20.522 5.980 1.00 71.94 194 GLY A C 1
ATOM 1449 O O . GLY A 1 194 ? -22.905 20.745 6.608 1.00 71.94 194 GLY A O 1
ATOM 1450 N N . GLN A 1 195 ? -20.840 21.380 5.968 1.00 58.38 195 GLN A N 1
ATOM 1451 C CA . GLN A 1 195 ? -20.796 22.609 6.766 1.00 58.38 195 GLN A CA 1
ATOM 1452 C C . GLN A 1 195 ? -21.336 23.848 6.028 1.00 58.38 195 GLN A C 1
ATOM 1454 O O . GLN A 1 195 ? -21.605 24.865 6.662 1.00 58.38 195 GLN A O 1
ATOM 1459 N N . GLU A 1 196 ? -21.623 23.741 4.727 1.00 57.66 196 GLU A N 1
ATOM 1460 C CA . GLU A 1 196 ? -22.447 24.704 3.985 1.00 57.66 196 GLU A CA 1
ATOM 1461 C C . GLU A 1 196 ? -23.934 24.329 4.074 1.00 57.66 196 GLU A C 1
ATOM 1463 O O . GLU A 1 196 ? -24.628 24.147 3.074 1.00 57.66 196 GLU A O 1
ATOM 1468 N N . ARG A 1 197 ? -24.475 24.213 5.292 1.00 56.66 197 ARG A N 1
ATOM 1469 C CA . ARG A 1 197 ? -25.922 24.399 5.441 1.00 56.66 197 ARG A CA 1
ATOM 1470 C C . ARG A 1 197 ? -26.179 25.893 5.240 1.00 56.66 197 ARG A C 1
ATOM 1472 O O . ARG A 1 197 ? -25.673 26.673 6.048 1.00 56.66 197 ARG A O 1
ATOM 1479 N N . PRO A 1 198 ? -26.918 26.310 4.194 1.00 54.53 198 PRO A N 1
ATOM 1480 C CA . PRO A 1 198 ? -27.215 27.715 3.978 1.00 54.53 198 PRO A CA 1
ATOM 1481 C C . PRO A 1 198 ? -27.897 28.224 5.239 1.00 54.53 198 PRO A C 1
ATOM 1483 O O . PRO A 1 198 ? -28.928 27.690 5.657 1.00 54.53 198 PRO A O 1
ATOM 1486 N N . GLY A 1 199 ? -27.243 29.195 5.877 1.00 54.66 199 GLY A N 1
ATOM 1487 C CA . GLY A 1 199 ? -27.750 29.865 7.055 1.00 54.66 199 GLY A CA 1
ATOM 1488 C C . GLY A 1 199 ? -29.200 30.226 6.805 1.00 54.66 199 GLY A C 1
ATOM 1489 O O . GLY A 1 199 ? -29.521 30.948 5.858 1.00 54.66 199 GLY A O 1
ATOM 1490 N N . GLY A 1 200 ? -30.071 29.671 7.646 1.00 53.41 200 GLY A N 1
ATOM 1491 C CA . GLY A 1 200 ? -31.424 30.157 7.771 1.00 53.41 200 GLY A CA 1
ATOM 1492 C C . GLY A 1 200 ? -31.347 31.668 7.895 1.00 53.41 200 GLY A C 1
ATOM 1493 O O . GLY A 1 200 ? -30.609 32.197 8.730 1.00 53.41 200 GLY A O 1
ATOM 1494 N N . ALA A 1 201 ? -32.076 32.347 7.017 1.00 54.56 201 ALA A N 1
ATOM 1495 C CA . ALA A 1 201 ? -32.412 33.737 7.203 1.00 54.56 201 ALA A CA 1
ATOM 1496 C C . ALA A 1 201 ? -32.860 33.900 8.659 1.00 54.56 201 ALA A C 1
ATOM 1498 O O . ALA A 1 201 ? -33.877 33.339 9.072 1.00 54.56 201 ALA A O 1
ATOM 1499 N N . HIS A 1 202 ? -32.063 34.624 9.444 1.00 53.66 202 HIS A N 1
ATOM 1500 C CA . HIS A 1 202 ? -32.508 35.177 10.707 1.00 53.66 202 HIS A CA 1
ATOM 1501 C C . HIS A 1 202 ? -33.690 36.093 10.382 1.00 53.66 202 HIS A C 1
ATOM 1503 O O . HIS A 1 202 ? -33.521 37.266 10.055 1.00 53.66 202 HIS A O 1
ATOM 1509 N N . ALA A 1 203 ? -34.900 35.537 10.432 1.00 53.88 203 ALA A N 1
ATOM 1510 C CA . ALA A 1 203 ? -36.099 36.319 10.632 1.00 53.88 203 ALA A CA 1
ATOM 1511 C C . ALA A 1 203 ? -35.909 37.048 11.965 1.00 53.88 203 ALA A C 1
ATOM 1513 O O . ALA A 1 203 ? -35.736 36.426 13.015 1.00 53.88 203 ALA A O 1
ATOM 1514 N N . ALA A 1 204 ? -35.836 38.372 11.873 1.00 60.28 204 ALA A N 1
ATOM 1515 C CA . ALA A 1 204 ? -35.684 39.271 12.997 1.00 60.28 204 ALA A CA 1
ATOM 1516 C C . ALA A 1 204 ? -36.730 38.960 14.084 1.00 60.28 204 ALA A C 1
ATOM 1518 O O . ALA A 1 204 ? -37.907 38.784 13.756 1.00 60.28 204 ALA A O 1
ATOM 1519 N N . PRO A 1 205 ? -36.352 38.923 15.373 1.00 57.53 205 PRO A N 1
ATOM 1520 C CA . PRO A 1 205 ? -37.336 38.887 16.438 1.00 57.53 205 PRO A CA 1
ATOM 1521 C C . PRO A 1 205 ? -38.065 40.234 16.457 1.00 57.53 205 PRO A C 1
ATOM 1523 O O . PRO A 1 205 ? -37.480 41.275 16.762 1.00 57.53 205 PRO A O 1
ATOM 1526 N N . ALA A 1 206 ? -39.349 40.218 16.102 1.00 55.28 206 ALA A N 1
ATOM 1527 C CA . ALA A 1 206 ? -40.241 41.338 16.337 1.00 55.28 206 ALA A CA 1
ATOM 1528 C C . ALA A 1 206 ? -40.339 41.563 17.850 1.00 55.28 206 ALA A C 1
ATOM 1530 O O . ALA A 1 206 ? -40.825 40.717 18.599 1.00 55.28 206 ALA A O 1
ATOM 1531 N N . ALA A 1 207 ? -39.845 42.718 18.284 1.00 59.12 207 ALA A N 1
ATOM 1532 C CA . ALA A 1 207 ? -40.041 43.229 19.622 1.00 59.12 207 ALA A CA 1
ATOM 1533 C C . ALA A 1 207 ? -41.541 43.346 19.920 1.00 59.12 207 ALA A C 1
ATOM 1535 O O . ALA A 1 207 ? -42.272 44.045 19.223 1.00 59.12 207 ALA A O 1
ATOM 1536 N N . THR A 1 208 ? -41.997 42.695 20.981 1.00 55.56 208 THR A N 1
ATOM 1537 C CA . THR A 1 208 ? -43.191 43.113 21.721 1.00 55.56 208 THR A CA 1
ATOM 1538 C C . THR A 1 208 ? -42.951 42.769 23.178 1.00 55.56 208 THR A C 1
ATOM 1540 O O . THR A 1 208 ? -42.856 41.607 23.560 1.00 55.56 208 THR A O 1
ATOM 1543 N N . GLY A 1 209 ? -42.737 43.813 23.974 1.00 58.25 209 GLY A N 1
ATOM 1544 C CA . GLY A 1 209 ? -42.618 43.688 25.414 1.00 58.25 209 GLY A CA 1
ATOM 1545 C C . GLY A 1 209 ? -43.970 43.440 26.071 1.00 58.25 209 GLY A C 1
ATOM 1546 O O . GLY A 1 209 ? -45.004 43.841 25.547 1.00 58.25 209 GLY A O 1
ATOM 1547 N N . SER A 1 210 ? -43.933 42.863 27.264 1.00 57.50 210 SER A N 1
ATOM 1548 C CA . SER A 1 210 ? -44.656 43.412 28.410 1.00 57.50 210 SER A CA 1
ATOM 1549 C C . SER A 1 210 ? -44.095 42.808 29.690 1.00 57.50 210 SER A C 1
ATOM 1551 O O . SER A 1 210 ? -43.931 41.593 29.793 1.00 57.50 210 SER A O 1
ATOM 1553 N N . ASP A 1 211 ? -43.833 43.688 30.647 1.00 58.59 211 ASP A N 1
ATOM 1554 C CA . ASP A 1 211 ? -43.605 43.414 32.059 1.00 58.59 211 ASP A CA 1
ATOM 1555 C C . ASP A 1 211 ? -44.486 42.297 32.627 1.00 58.59 211 ASP A C 1
ATOM 1557 O O . ASP A 1 211 ? -45.694 42.278 32.392 1.00 58.59 211 ASP A O 1
ATOM 1561 N N . THR A 1 212 ? -43.930 41.472 33.519 1.00 57.53 212 THR A N 1
ATOM 1562 C CA . THR A 1 212 ? -44.525 41.332 34.858 1.00 57.53 212 THR A CA 1
ATOM 1563 C C . THR A 1 212 ? -43.552 40.739 35.877 1.00 57.53 212 THR A C 1
ATOM 1565 O O . THR A 1 212 ? -43.005 39.649 35.747 1.00 57.53 212 THR A O 1
ATOM 1568 N N . THR A 1 213 ? -43.374 41.535 36.918 1.00 62.06 213 THR A N 1
ATOM 1569 C CA . THR A 1 213 ? -42.858 41.299 38.264 1.00 62.06 213 THR A CA 1
ATOM 1570 C C . THR A 1 213 ? -43.312 39.969 38.888 1.00 62.06 213 THR A C 1
ATOM 1572 O O . THR A 1 213 ? -44.492 39.637 38.831 1.00 62.06 213 THR A O 1
ATOM 1575 N N . GLY A 1 214 ? -42.421 39.271 39.605 1.00 57.19 214 GLY A N 1
ATOM 1576 C CA . GLY A 1 214 ? -42.822 38.183 40.513 1.00 57.19 214 GLY A CA 1
ATOM 1577 C C . GLY A 1 214 ? -41.658 37.357 41.081 1.00 57.19 214 GLY A C 1
ATOM 1578 O O . GLY A 1 214 ? -41.254 36.373 40.487 1.00 57.19 214 GLY A O 1
ATOM 1579 N N . THR A 1 215 ? -40.984 37.821 42.137 1.00 61.03 215 THR A N 1
ATOM 1580 C CA . THR A 1 215 ? -41.090 37.284 43.518 1.00 61.03 215 THR A CA 1
ATOM 1581 C C . THR A 1 215 ? -40.183 36.080 43.853 1.00 61.03 215 THR A C 1
ATOM 1583 O O . THR A 1 215 ? -40.424 34.950 43.459 1.00 61.03 215 THR A O 1
ATOM 1586 N N . ARG A 1 216 ? -39.162 36.386 44.672 1.00 55.75 216 ARG A N 1
ATOM 1587 C CA . ARG A 1 216 ? -38.502 35.613 45.755 1.00 55.75 216 ARG A CA 1
ATOM 1588 C C . ARG A 1 216 ? -38.880 34.135 46.012 1.00 55.75 216 ARG A C 1
ATOM 1590 O O . ARG A 1 216 ? -40.026 33.828 46.310 1.00 55.75 216 ARG A O 1
ATOM 1597 N N . GLY A 1 217 ? -37.828 33.336 46.236 1.00 56.03 217 GLY A N 1
ATOM 1598 C CA . GLY A 1 217 ? -37.763 32.176 47.154 1.00 56.03 217 GLY A CA 1
ATOM 1599 C C . GLY A 1 217 ? -36.565 31.284 46.783 1.00 56.03 217 GLY A C 1
ATOM 1600 O O . GLY A 1 217 ? -36.589 30.687 45.721 1.00 56.03 217 GLY A O 1
ATOM 1601 N N . ALA A 1 218 ? -35.380 31.360 47.403 1.00 58.91 218 ALA A N 1
ATOM 1602 C CA . ALA A 1 218 ? -34.959 30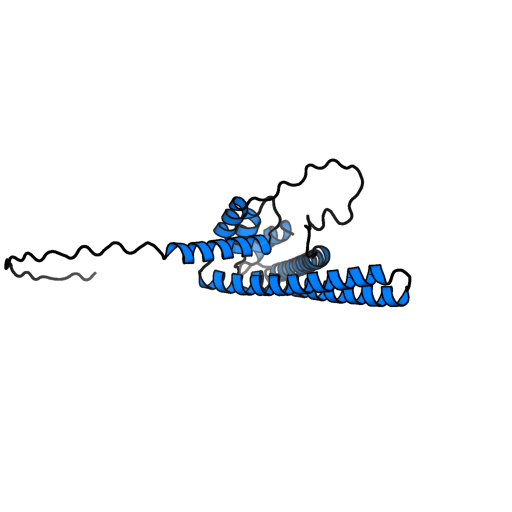.924 48.745 1.00 58.91 218 ALA A CA 1
ATOM 1603 C C . ALA A 1 218 ? -35.064 29.402 49.010 1.00 58.91 218 ALA A C 1
ATOM 1605 O O . ALA A 1 218 ? -36.113 28.820 48.769 1.00 58.91 218 ALA A O 1
ATOM 1606 N N . LEU A 1 219 ? -33.999 28.870 49.647 1.00 55.88 219 LEU A N 1
ATOM 1607 C CA . LEU A 1 219 ? -33.802 27.559 50.321 1.00 55.88 219 LEU A CA 1
ATOM 1608 C C . LEU A 1 219 ? -33.087 26.479 49.478 1.00 55.88 219 LEU A C 1
ATOM 1610 O O . LEU A 1 219 ? -33.574 26.060 48.440 1.00 55.88 219 LEU A O 1
ATOM 1614 N N . ALA A 1 220 ? -31.810 26.192 49.783 1.00 55.22 220 ALA A N 1
ATOM 1615 C CA . ALA A 1 220 ? -31.320 25.177 50.748 1.00 55.22 220 ALA A CA 1
ATOM 1616 C C . ALA A 1 220 ? -31.462 23.760 50.157 1.00 55.22 220 ALA A C 1
ATOM 1618 O O . ALA A 1 220 ? -32.553 23.352 49.807 1.00 55.22 220 ALA A O 1
ATOM 1619 N N . GLY A 1 221 ? -30.409 22.984 49.908 1.00 57.62 221 GLY A N 1
ATOM 1620 C CA . GLY A 1 221 ? -29.406 22.489 50.848 1.00 57.62 221 GLY A CA 1
ATOM 1621 C C . GLY A 1 221 ? -29.442 20.954 50.757 1.00 57.62 221 GLY A C 1
ATOM 1622 O O . GLY A 1 221 ? -30.524 20.383 50.686 1.00 57.62 221 GLY A O 1
ATOM 1623 N N . GLY A 1 222 ? -28.295 20.273 50.717 1.00 58.16 222 GLY A N 1
ATOM 1624 C CA . GLY A 1 222 ? -28.281 18.806 50.682 1.00 58.16 222 GLY A CA 1
ATOM 1625 C C . GLY A 1 222 ? -26.892 18.219 50.475 1.00 58.16 222 GLY A C 1
ATOM 1626 O O . GLY A 1 222 ? -26.468 18.017 49.344 1.00 58.16 222 GLY A O 1
ATOM 1627 N N . LYS A 1 223 ? -26.192 17.968 51.584 1.00 61.22 223 LYS A N 1
ATOM 1628 C CA . LYS A 1 223 ? -25.041 17.063 51.656 1.00 61.22 223 LYS A CA 1
ATOM 1629 C C . LYS A 1 223 ? -25.563 15.649 51.911 1.00 61.22 223 LYS A C 1
ATOM 1631 O O . LYS A 1 223 ? -26.387 15.501 52.810 1.00 61.22 223 LYS A O 1
ATOM 1636 N N . HIS A 1 224 ? -25.001 14.660 51.226 1.00 64.38 224 HIS A N 1
ATOM 1637 C CA . HIS A 1 224 ? -24.731 13.329 51.768 1.00 64.38 224 HIS A CA 1
ATOM 1638 C C . HIS A 1 224 ? -23.401 12.841 51.206 1.00 64.38 224 HIS A C 1
ATOM 1640 O O . HIS A 1 224 ? -23.159 13.095 50.006 1.00 64.38 224 HIS A O 1
#